Protein AF-A0A9E1QWS6-F1 (afdb_monomer_lite)

pLDDT: mean 93.96, std 9.74, range [50.47, 98.81]

Secondary structure (DSSP, 8-state):
-HHHHHHHHHHHHHHHHHHHHHHHHHHHHHHHHHHHHHHHHSHHHHHHTT--TTTT----TTSHHHHHHHHHHHHHHHHHHHTS-GGGS-HHHHHHHHHHHHHHHHHHHHTTS-GGG----SSSSHHHHHHHHHTTSSSS--SSHHHHHHHHHHHHHHHHHHHHHHHHHHHHHHTT---BHHHHHHHHHHHHHHT---TTT-GGGGGGGS--TTS-HHHHHHHHHHHHHIIIIIIHHHHHHHHHIIIIIIHHHSBS--SSTTSTTHHHHHHHHHHHHH-----HHHHHHHHHHHHHHHHHHHHHHHHHTT---

Radius of gyration: 26.31 Å; chains: 1; bounding box: 64×63×83 Å

Sequence (313 aa):
MKKLIVFISAAIVLISCQTNYKKSLEINQIFENYYQESLELYPLNATSQGDKRYNDFLPNDLTDEFRNKEKIFYSNYINKLNEFDNSNLNEDDVLSKNVLLWECNTNLERLTFNEQYTPINQMWTLQLNIGQYAAGLSAQPFKTIKDYNDWLSRLDDYLIWLNSAEDRMREGMLNGYVLPKSLTKKVIPQLKTITNTNLDENLFNSPTRQFPLTFSEEEKLILSNKYKDMILNKIIPAYQKLYDFMKNEYLSKGRDSSGIDVFEDGSDYYNYSIKLYTTTEMTADEIHKLGLSEVAKISSEMEIVKNKVGFKG

Foldseek 3Di:
DVVVVVVVVVVVVVVLVVQLVVVQVVLVVLVVVLVVVVCVLQVVVCLQVLNCPQLQADDQCLDPVSLVVLLCSLVVSLVVLVVDDPVSYDPVSVVVSVVSNCVSVLSNLVSVDLCSLPQDWLDDHDVVVLLVLLLCPHSQHLADLCSLNSNLSHLVNVLVNLVSSLVSVVVCLVVLNAAALVTLVNRLVVLVQCLDLPLVSHSNNNSLVPHDPPDDPVSSVVSSVSSNCCSNPGVNVSSVVSSCCSPVPRSVSHDNDDAQVVDPCRLVVVQSVCCVPPVDPDHPVRVVVVVVVVVVVVVVVVVVVCVVVVPDD

Structure (mmCIF, N/CA/C/O backbone):
data_AF-A0A9E1QWS6-F1
#
_entry.id   AF-A0A9E1QWS6-F1
#
loop_
_atom_site.group_PDB
_atom_site.id
_atom_site.type_symbol
_atom_site.label_atom_id
_atom_site.label_alt_id
_atom_site.label_comp_id
_atom_site.label_asym_id
_atom_site.label_entity_id
_atom_site.label_seq_id
_atom_site.pdbx_PDB_ins_code
_atom_site.Cartn_x
_atom_site.Cartn_y
_atom_site.Cartn_z
_atom_site.occupancy
_atom_site.B_iso_or_equiv
_atom_site.auth_seq_id
_atom_site.auth_comp_id
_atom_site.auth_asym_id
_atom_site.auth_atom_id
_atom_site.pdbx_PDB_model_num
ATOM 1 N N . MET A 1 1 ? 6.309 39.225 56.834 1.00 53.34 1 MET A N 1
ATOM 2 C CA . MET A 1 1 ? 5.715 37.924 56.440 1.00 53.34 1 MET A CA 1
ATOM 3 C C . MET A 1 1 ? 5.065 37.948 55.054 1.00 53.34 1 MET A C 1
ATOM 5 O O . MET A 1 1 ? 5.483 37.151 54.229 1.00 53.34 1 MET A O 1
ATOM 9 N N . LYS A 1 2 ? 4.155 38.883 54.718 1.00 50.59 2 LYS A N 1
ATOM 10 C CA . LYS A 1 2 ? 3.520 38.936 53.375 1.00 50.59 2 LYS A CA 1
ATOM 11 C C . LYS A 1 2 ? 4.500 39.067 52.185 1.00 50.59 2 LYS A C 1
ATOM 13 O O . LYS A 1 2 ? 4.314 38.382 51.191 1.00 50.59 2 LYS A O 1
ATOM 18 N N . LYS A 1 3 ? 5.577 39.863 52.294 1.00 51.69 3 LYS A N 1
ATOM 19 C CA . LYS A 1 3 ? 6.594 39.996 51.221 1.00 51.69 3 LYS A CA 1
ATOM 20 C C . LYS A 1 3 ? 7.472 38.747 51.018 1.00 51.69 3 LYS A C 1
ATOM 22 O O . LYS A 1 3 ? 7.938 38.526 49.911 1.00 51.69 3 LYS A O 1
ATOM 27 N N . LEU A 1 4 ? 7.670 37.930 52.058 1.00 50.47 4 LEU A N 1
ATOM 28 C CA . LEU A 1 4 ? 8.477 36.703 51.978 1.00 50.47 4 LEU A CA 1
ATOM 29 C C . LEU A 1 4 ? 7.693 35.564 51.305 1.00 50.47 4 LEU A C 1
ATOM 31 O O . LEU A 1 4 ? 8.254 34.811 50.521 1.00 50.47 4 LEU A O 1
ATOM 35 N N . ILE A 1 5 ? 6.378 35.497 51.548 1.00 58.41 5 ILE A N 1
ATOM 36 C CA . ILE A 1 5 ? 5.482 34.523 50.907 1.00 58.41 5 ILE A CA 1
ATOM 37 C C . ILE A 1 5 ? 5.388 34.786 49.397 1.00 58.41 5 ILE A C 1
ATOM 39 O O . ILE A 1 5 ? 5.519 33.852 48.621 1.00 58.41 5 ILE A O 1
ATOM 43 N N . VAL A 1 6 ? 5.276 36.050 48.966 1.00 59.69 6 VAL A N 1
ATOM 44 C CA . VAL A 1 6 ? 5.228 36.407 47.532 1.00 59.69 6 VAL A CA 1
ATOM 45 C C . VAL A 1 6 ? 6.521 36.027 46.792 1.00 59.69 6 VAL A C 1
ATOM 47 O O . VAL A 1 6 ? 6.455 35.539 45.668 1.00 59.69 6 VAL A O 1
ATOM 50 N N . PHE A 1 7 ? 7.691 36.181 47.424 1.00 55.69 7 PHE A N 1
ATOM 51 C CA . PHE A 1 7 ? 8.972 35.776 46.828 1.00 55.69 7 PHE A CA 1
ATOM 52 C C . PHE A 1 7 ? 9.133 34.251 46.728 1.00 55.69 7 PHE A C 1
ATOM 54 O O . PHE A 1 7 ? 9.644 33.760 45.724 1.00 55.69 7 PHE A O 1
ATOM 61 N N . ILE A 1 8 ? 8.662 33.496 47.726 1.00 61.62 8 ILE A N 1
ATOM 62 C CA . ILE A 1 8 ? 8.688 32.025 47.695 1.00 61.62 8 ILE A CA 1
ATOM 63 C C . ILE A 1 8 ? 7.709 31.491 46.639 1.00 61.62 8 ILE A C 1
ATOM 65 O O . ILE A 1 8 ? 8.065 30.597 45.876 1.00 61.62 8 ILE A O 1
ATOM 69 N N . SER A 1 9 ? 6.517 32.084 46.515 1.00 59.91 9 SER A N 1
ATOM 70 C CA . SER A 1 9 ? 5.561 31.735 45.457 1.00 59.91 9 SER A CA 1
ATOM 71 C C . SER A 1 9 ? 6.115 32.017 44.055 1.00 59.91 9 SER A C 1
ATOM 73 O O . SER A 1 9 ? 5.968 31.180 43.172 1.00 59.91 9 SER A O 1
ATOM 75 N N . ALA A 1 10 ? 6.809 33.143 43.850 1.00 59.91 10 ALA A N 1
ATOM 76 C CA . ALA A 1 10 ? 7.425 33.469 42.561 1.00 59.91 10 ALA A CA 1
ATOM 77 C C . ALA A 1 10 ? 8.580 32.515 42.192 1.00 59.91 10 ALA A C 1
ATOM 79 O O . ALA A 1 10 ? 8.701 32.119 41.035 1.00 59.91 10 ALA A O 1
ATOM 80 N N . ALA A 1 11 ? 9.395 32.095 43.165 1.00 60.78 11 ALA A N 1
ATOM 81 C CA . ALA A 1 11 ? 10.479 31.137 42.937 1.00 60.78 11 ALA A CA 1
ATOM 82 C C . ALA A 1 11 ? 9.963 29.722 42.609 1.00 60.78 11 ALA A C 1
ATOM 84 O O . ALA A 1 11 ? 10.506 29.066 41.724 1.00 60.78 11 ALA A O 1
ATOM 85 N N . ILE A 1 12 ? 8.885 29.270 43.263 1.00 62.50 12 ILE A N 1
ATOM 86 C CA . ILE A 1 12 ? 8.253 27.969 42.975 1.00 62.50 12 ILE A CA 1
ATOM 87 C C . ILE A 1 12 ? 7.641 27.956 41.568 1.00 62.50 12 ILE A C 1
ATOM 89 O O . ILE A 1 12 ? 7.794 26.974 40.843 1.00 62.50 12 ILE A O 1
ATOM 93 N N . VAL A 1 13 ? 7.011 29.059 41.149 1.00 61.72 13 VAL A N 1
ATOM 94 C CA . VAL A 1 13 ? 6.468 29.199 39.788 1.00 61.72 13 VAL A CA 1
ATOM 95 C C . VAL A 1 13 ? 7.588 29.172 38.740 1.00 61.72 13 VAL A C 1
ATOM 97 O O . VAL A 1 13 ? 7.461 28.475 37.739 1.00 61.72 13 VAL A O 1
ATOM 100 N N . LEU A 1 14 ? 8.716 29.851 38.980 1.00 59.94 14 LEU A N 1
ATOM 101 C CA . LEU A 1 14 ? 9.848 29.865 38.041 1.00 59.94 14 LEU A CA 1
ATOM 102 C C . LEU A 1 14 ? 10.540 28.498 37.903 1.00 59.94 14 LEU A C 1
ATOM 104 O O . LEU A 1 14 ? 10.895 28.114 36.790 1.00 59.94 14 LEU A O 1
ATOM 108 N N . ILE A 1 15 ? 10.698 27.750 39.001 1.00 64.00 15 ILE A N 1
ATOM 109 C CA . ILE A 1 15 ? 11.288 26.401 38.973 1.00 64.00 15 ILE A CA 1
ATOM 110 C C . ILE A 1 15 ? 10.355 25.419 38.250 1.00 64.00 15 ILE A C 1
ATOM 112 O O . ILE A 1 15 ? 10.816 24.673 37.390 1.00 64.00 15 ILE A O 1
ATOM 116 N N . SER A 1 16 ? 9.049 25.471 38.537 1.00 60.03 16 SER A N 1
ATOM 117 C CA . SER A 1 16 ? 8.033 24.642 37.870 1.00 60.03 16 SER A CA 1
ATOM 118 C C . SER A 1 16 ? 7.976 24.900 36.355 1.00 60.03 16 SER A C 1
ATOM 120 O O . SER A 1 16 ? 7.951 23.967 35.549 1.00 60.03 16 SER A O 1
ATOM 122 N N . CYS A 1 17 ? 8.062 26.169 35.939 1.00 61.91 17 CYS A N 1
ATOM 123 C CA . CYS A 1 17 ? 8.112 26.525 34.521 1.00 61.91 17 CYS A CA 1
ATOM 124 C C . CYS A 1 17 ? 9.368 25.986 33.815 1.00 61.91 17 CYS A C 1
ATOM 126 O O . CYS A 1 17 ? 9.269 25.502 32.689 1.00 61.91 17 CYS A O 1
ATOM 128 N N . GLN A 1 18 ? 10.544 26.026 34.455 1.00 64.12 18 GLN A N 1
ATOM 129 C CA . GLN A 1 18 ? 11.774 25.487 33.859 1.00 64.12 18 GLN A CA 1
ATOM 130 C C . GLN A 1 18 ? 11.747 23.958 33.730 1.00 64.12 18 GLN A C 1
ATOM 132 O O . GLN A 1 18 ? 12.225 23.423 32.727 1.00 64.12 18 GLN A O 1
ATOM 137 N N . THR A 1 19 ? 11.174 23.247 34.705 1.00 66.81 19 THR A N 1
ATOM 138 C CA . THR A 1 19 ? 11.056 21.783 34.642 1.00 66.81 19 THR A CA 1
ATOM 139 C C . THR A 1 19 ? 10.084 21.326 33.558 1.00 66.81 19 THR A C 1
ATOM 141 O O . THR A 1 19 ? 10.404 20.390 32.826 1.00 66.81 19 THR A O 1
ATOM 144 N N . ASN A 1 20 ? 8.946 22.010 33.403 1.00 68.25 20 ASN A N 1
ATOM 145 C CA . ASN A 1 20 ? 7.969 21.689 32.359 1.00 68.25 20 ASN A CA 1
ATOM 146 C C . ASN A 1 20 ? 8.523 21.988 30.963 1.00 68.25 20 ASN A C 1
ATOM 148 O O . ASN A 1 20 ? 8.380 21.174 30.057 1.00 68.25 20 ASN A O 1
ATOM 152 N N . TYR A 1 21 ? 9.244 23.102 30.801 1.00 68.62 21 TYR A N 1
ATOM 153 C CA . TYR A 1 21 ? 9.914 23.426 29.541 1.00 68.62 21 TYR A CA 1
ATOM 154 C C . TYR A 1 21 ? 10.953 22.366 29.140 1.00 68.62 21 TYR A C 1
ATOM 156 O O . TYR A 1 21 ? 10.998 21.945 27.987 1.00 68.62 21 TYR A O 1
ATOM 164 N N . LYS A 1 22 ? 11.763 21.878 30.090 1.00 77.12 22 LYS A N 1
ATOM 165 C CA . LYS A 1 22 ? 12.744 20.820 29.814 1.00 77.12 22 LYS A CA 1
ATOM 166 C C . LYS A 1 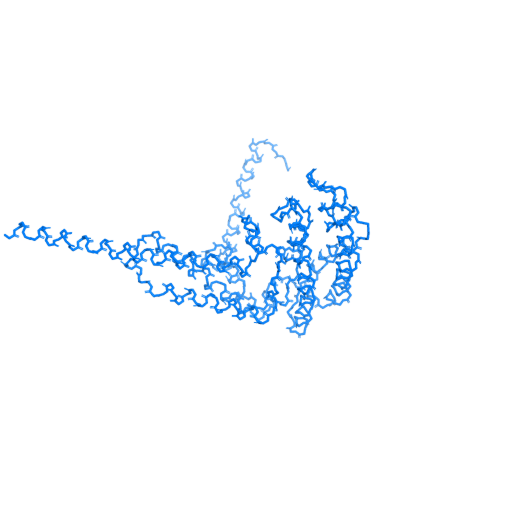22 ? 12.076 19.505 29.390 1.00 77.12 22 LYS A C 1
ATOM 168 O O . LYS A 1 22 ? 12.504 18.912 28.407 1.00 77.12 22 LYS A O 1
ATOM 173 N N . LYS A 1 23 ? 11.019 19.075 30.090 1.00 76.50 23 LYS A N 1
ATOM 174 C CA . LYS A 1 23 ? 10.258 17.865 29.727 1.00 76.50 23 LYS A CA 1
ATOM 175 C C . LYS A 1 23 ? 9.574 17.994 28.363 1.00 76.50 23 LYS A C 1
ATOM 177 O O . LYS A 1 23 ? 9.558 17.030 27.607 1.00 76.50 23 LYS A O 1
ATOM 182 N N . SER A 1 24 ? 9.072 19.185 28.034 1.00 76.38 24 SER A N 1
ATOM 183 C CA . SER A 1 24 ? 8.517 19.492 26.711 1.00 76.38 24 SER A CA 1
ATOM 184 C C . SER A 1 24 ? 9.571 19.344 25.603 1.00 76.38 24 SER A C 1
ATOM 186 O O . SER A 1 24 ? 9.320 18.726 24.573 1.00 76.38 24 SER A O 1
ATOM 188 N N . LEU A 1 25 ? 10.803 19.818 25.820 1.00 79.94 25 LEU A N 1
ATOM 189 C CA . LEU A 1 25 ? 11.900 19.581 24.870 1.00 79.94 25 LEU A CA 1
ATOM 190 C C . LEU A 1 25 ? 12.246 18.089 24.729 1.00 79.94 25 LEU A C 1
ATOM 192 O O . LEU A 1 25 ? 12.510 17.624 23.622 1.00 79.94 25 LEU A O 1
ATOM 196 N N . GLU A 1 26 ? 12.231 17.337 25.831 1.00 91.00 26 GLU A N 1
ATOM 197 C CA . GLU A 1 26 ? 12.518 15.898 25.827 1.00 91.00 26 GLU A CA 1
ATOM 198 C C . GLU A 1 26 ? 11.448 15.095 25.065 1.00 91.00 26 GLU A C 1
ATOM 200 O O . GLU A 1 26 ? 11.811 14.259 24.236 1.00 91.00 26 GLU A O 1
ATOM 205 N N . ILE A 1 27 ? 10.150 15.365 25.269 1.00 95.06 27 ILE A N 1
ATOM 206 C CA . ILE A 1 27 ? 9.078 14.650 24.550 1.00 95.06 27 ILE A CA 1
ATOM 207 C C . ILE A 1 27 ? 9.027 15.023 23.064 1.00 95.06 27 ILE A C 1
ATOM 209 O O . ILE A 1 27 ? 8.820 14.151 22.222 1.00 95.06 27 ILE A O 1
ATOM 213 N N . ASN A 1 28 ? 9.315 16.279 22.713 1.00 95.12 28 ASN A N 1
ATOM 214 C CA . ASN A 1 28 ? 9.385 16.706 21.314 1.00 95.12 28 ASN A CA 1
ATOM 215 C C . ASN A 1 28 ? 10.475 15.961 20.534 1.00 95.12 28 ASN A C 1
ATOM 217 O O . ASN A 1 28 ? 10.278 15.616 19.370 1.00 95.12 28 ASN A O 1
ATOM 221 N N . GLN A 1 29 ? 11.591 15.620 21.185 1.00 96.56 29 GLN A N 1
ATOM 222 C CA . GLN A 1 29 ? 12.609 14.771 20.568 1.00 96.56 29 GLN A CA 1
ATOM 223 C C . GLN A 1 29 ? 12.096 13.346 20.303 1.00 96.56 29 GLN A C 1
ATOM 225 O O . GLN A 1 29 ? 12.515 12.725 19.329 1.00 96.56 29 GLN A O 1
ATOM 230 N N . ILE A 1 30 ? 11.187 12.816 21.131 1.00 97.75 30 ILE A N 1
ATOM 231 C CA . ILE A 1 30 ? 10.554 11.511 20.879 1.00 97.75 30 ILE A CA 1
ATOM 232 C C . ILE A 1 30 ? 9.687 11.572 19.620 1.00 97.75 30 ILE A C 1
ATOM 234 O O . ILE A 1 30 ? 9.766 10.655 18.804 1.00 97.75 30 ILE A O 1
ATOM 238 N N . PHE A 1 31 ? 8.915 12.646 19.435 1.00 98.06 31 PHE A N 1
ATOM 239 C CA . PHE A 1 31 ? 8.103 12.844 18.230 1.00 98.06 31 PHE A CA 1
ATOM 240 C C . PHE A 1 31 ? 8.964 12.979 16.972 1.00 98.06 31 PHE A C 1
ATOM 242 O O . PHE A 1 31 ? 8.689 12.321 15.971 1.00 98.06 31 PHE A O 1
ATOM 249 N N . GLU A 1 32 ? 10.044 13.761 17.037 1.00 98.00 32 GLU A N 1
ATOM 250 C CA . GLU A 1 32 ? 10.978 13.899 15.917 1.00 98.00 32 GLU A CA 1
ATOM 251 C C . GLU A 1 32 ? 11.645 12.562 15.574 1.00 98.00 32 GLU A C 1
ATOM 253 O O . GLU A 1 32 ? 11.712 12.181 14.408 1.00 98.00 32 GLU A O 1
ATOM 258 N N . ASN A 1 33 ? 12.089 11.803 16.579 1.00 98.31 33 ASN A N 1
ATOM 259 C CA . ASN A 1 33 ? 12.694 10.491 16.349 1.00 98.31 33 ASN A CA 1
ATOM 260 C C . ASN A 1 33 ? 11.694 9.513 15.723 1.00 98.31 33 ASN A C 1
ATOM 262 O O . ASN A 1 33 ? 12.050 8.821 14.771 1.00 98.31 33 ASN A O 1
ATOM 266 N N . TYR A 1 34 ? 10.445 9.498 16.210 1.00 98.56 34 TYR A N 1
ATOM 267 C CA . TYR A 1 34 ? 9.378 8.692 15.616 1.00 98.56 34 TYR A CA 1
ATOM 268 C C . TYR A 1 34 ? 9.206 9.034 14.143 1.00 98.56 34 TYR A C 1
ATOM 270 O O . TYR A 1 34 ? 9.227 8.143 13.297 1.00 98.56 34 TYR A O 1
ATOM 278 N N . TYR A 1 35 ? 9.090 10.327 13.838 1.00 98.12 35 TYR A N 1
ATOM 279 C CA . TYR A 1 35 ? 8.946 10.805 12.475 1.00 98.12 35 TYR A CA 1
ATOM 280 C C . TYR A 1 35 ? 10.120 10.339 11.604 1.00 98.12 35 TYR A C 1
ATOM 282 O O . TYR A 1 35 ? 9.893 9.645 10.616 1.00 98.12 35 TYR A O 1
ATOM 290 N N . GLN A 1 36 ? 11.367 10.609 11.999 1.00 97.88 36 GLN A N 1
ATOM 291 C CA . GLN A 1 36 ? 12.554 10.234 11.221 1.00 97.88 36 GLN A CA 1
ATOM 292 C C . GLN A 1 36 ? 12.675 8.722 10.996 1.00 97.88 36 GLN A C 1
ATOM 294 O O . GLN A 1 36 ? 12.893 8.284 9.867 1.00 97.88 36 GLN A O 1
ATOM 299 N N . GLU A 1 37 ? 12.496 7.916 12.043 1.00 97.81 37 GLU A N 1
ATOM 300 C CA . GLU A 1 37 ? 12.563 6.457 11.939 1.00 97.81 37 GLU A CA 1
ATOM 301 C C . GLU A 1 37 ? 11.384 5.889 11.122 1.00 97.81 37 GLU A C 1
ATOM 303 O O . GLU A 1 37 ? 11.561 4.924 10.376 1.00 97.81 37 GLU A O 1
ATOM 308 N N . SER A 1 38 ? 10.196 6.509 11.185 1.00 97.69 38 SER A N 1
ATOM 309 C CA . SER A 1 38 ? 9.038 6.105 10.373 1.00 97.69 38 SER A CA 1
ATOM 310 C C . SER A 1 38 ? 9.265 6.322 8.874 1.00 97.69 38 SER A C 1
ATOM 312 O O . SER A 1 38 ? 8.792 5.524 8.066 1.00 97.69 38 SER A O 1
ATOM 314 N N . LEU A 1 39 ? 10.021 7.357 8.486 1.00 97.06 39 LEU A N 1
ATOM 315 C CA . LEU A 1 39 ? 10.359 7.621 7.084 1.00 97.06 39 LEU A CA 1
ATOM 316 C C . LEU A 1 39 ? 11.291 6.550 6.507 1.00 97.06 39 LEU A C 1
ATOM 318 O O . LEU A 1 39 ? 11.155 6.189 5.340 1.00 97.06 39 LEU A O 1
ATOM 322 N N . GLU A 1 40 ? 12.215 6.034 7.318 1.00 95.12 40 GLU A N 1
ATOM 323 C CA . GLU A 1 40 ? 13.080 4.915 6.935 1.00 95.12 40 GLU A CA 1
ATOM 324 C C . GLU A 1 40 ? 12.299 3.595 6.883 1.00 95.12 40 GLU A C 1
ATOM 326 O O . GLU A 1 40 ? 12.510 2.779 5.985 1.00 95.12 40 GLU A O 1
ATOM 331 N N . LEU A 1 41 ? 11.382 3.384 7.835 1.00 96.81 41 LEU A N 1
ATOM 332 C CA . LEU A 1 41 ? 10.541 2.189 7.882 1.00 96.81 41 LEU A CA 1
ATOM 333 C C . LEU A 1 41 ? 9.546 2.141 6.713 1.00 96.81 41 LEU A C 1
ATOM 335 O O . LEU A 1 41 ? 9.319 1.067 6.158 1.00 96.81 41 LEU A O 1
ATOM 339 N N . TYR A 1 42 ? 9.022 3.299 6.294 1.00 97.19 42 TYR A N 1
ATOM 340 C CA . TYR A 1 42 ? 8.081 3.445 5.181 1.00 97.19 42 TYR A CA 1
ATOM 341 C C . TYR A 1 42 ? 8.579 4.453 4.125 1.00 97.19 42 TYR A C 1
ATOM 343 O O . TYR A 1 42 ? 8.037 5.559 4.002 1.00 97.19 42 TYR A O 1
ATOM 351 N N . PRO A 1 43 ? 9.555 4.080 3.276 1.00 97.12 43 PRO A N 1
ATOM 352 C CA . PRO A 1 43 ? 10.176 4.988 2.305 1.00 97.12 43 PRO A CA 1
ATOM 353 C C . PRO A 1 43 ? 9.224 5.663 1.320 1.00 97.12 43 PRO A C 1
ATOM 355 O O . PRO A 1 43 ? 9.497 6.769 0.856 1.00 97.12 43 PRO A O 1
ATOM 358 N N . LEU A 1 44 ? 8.090 5.036 0.989 1.00 96.25 44 LEU A N 1
ATOM 359 C CA . LEU A 1 44 ? 7.101 5.656 0.102 1.00 96.25 44 LEU A CA 1
ATOM 360 C C . LEU A 1 44 ? 6.392 6.848 0.758 1.00 96.25 44 LEU A C 1
ATOM 362 O O . LEU A 1 44 ? 6.034 7.790 0.044 1.00 96.25 44 LEU A O 1
ATOM 366 N N . ASN A 1 45 ? 6.256 6.851 2.090 1.00 96.19 45 ASN A N 1
ATOM 367 C CA . ASN A 1 45 ? 5.751 8.001 2.842 1.00 96.19 45 ASN A CA 1
ATOM 368 C C . ASN A 1 45 ? 6.767 9.146 2.799 1.00 96.19 45 ASN A C 1
ATOM 370 O O . ASN A 1 45 ? 6.375 10.294 2.586 1.00 96.19 45 ASN A O 1
ATOM 374 N N . ALA A 1 46 ? 8.063 8.840 2.910 1.00 97.44 46 ALA A N 1
ATOM 375 C CA . ALA A 1 46 ? 9.134 9.820 2.727 1.00 97.44 46 ALA A CA 1
ATOM 376 C C . ALA A 1 46 ? 9.074 10.445 1.326 1.00 97.44 46 ALA A C 1
ATOM 378 O O . ALA A 1 46 ? 8.971 11.668 1.199 1.00 97.44 46 ALA A O 1
ATOM 379 N N . THR A 1 47 ? 8.986 9.611 0.283 1.00 97.00 47 THR A N 1
ATOM 380 C CA . THR A 1 47 ? 8.824 10.076 -1.100 1.00 97.00 47 THR A CA 1
ATOM 381 C C . THR A 1 47 ? 7.592 10.978 -1.254 1.00 97.00 47 THR A C 1
ATOM 383 O O . THR A 1 47 ? 7.702 12.048 -1.850 1.00 97.00 47 THR A O 1
ATOM 386 N N . SER A 1 48 ? 6.432 10.604 -0.692 1.00 95.38 48 SER A N 1
ATOM 387 C CA . SER A 1 48 ? 5.201 11.417 -0.775 1.00 95.38 48 SER A CA 1
ATOM 388 C C . SER A 1 48 ? 5.312 12.797 -0.126 1.00 95.38 48 SER A C 1
ATOM 390 O O . SER A 1 48 ? 4.651 13.736 -0.565 1.00 95.38 48 SER A O 1
ATOM 392 N N . GLN A 1 49 ? 6.186 12.931 0.870 1.00 96.19 49 GLN A N 1
ATOM 393 C CA . GLN A 1 49 ? 6.447 14.178 1.587 1.00 96.19 49 GLN A CA 1
ATOM 394 C C . GLN A 1 49 ? 7.578 14.999 0.946 1.00 96.19 49 GLN A C 1
ATOM 396 O O . GLN A 1 49 ? 7.921 16.077 1.424 1.00 96.19 49 GLN A O 1
ATOM 401 N N . GLY A 1 50 ? 8.153 14.515 -0.161 1.00 95.50 50 GLY A N 1
ATOM 402 C CA . GLY A 1 50 ? 9.258 15.166 -0.863 1.00 95.50 50 GLY A CA 1
ATOM 403 C C . GLY A 1 50 ? 10.637 14.873 -0.270 1.00 95.50 50 GLY A C 1
ATOM 404 O O . GLY A 1 50 ? 11.627 15.441 -0.740 1.00 95.50 50 GLY A O 1
ATOM 405 N N . ASP A 1 51 ? 10.723 13.976 0.712 1.00 96.56 51 ASP A N 1
ATOM 406 C CA . ASP A 1 51 ? 11.987 13.476 1.230 1.00 96.56 51 ASP A CA 1
ATOM 407 C C . ASP A 1 51 ? 12.558 12.414 0.282 1.00 96.56 51 ASP A C 1
ATOM 409 O O . ASP A 1 51 ? 11.901 11.441 -0.087 1.00 96.56 51 ASP A O 1
ATOM 413 N N . LYS A 1 52 ? 13.802 12.628 -0.147 1.00 95.69 52 LYS A N 1
ATOM 414 C CA . LYS A 1 52 ? 14.463 11.816 -1.172 1.00 95.69 52 LYS A CA 1
ATOM 415 C C . LYS A 1 52 ? 15.474 10.822 -0.615 1.00 95.69 52 LYS A C 1
ATOM 417 O O . LYS A 1 52 ? 16.081 10.103 -1.406 1.00 95.69 52 LYS A O 1
ATOM 422 N N . ARG A 1 53 ? 15.697 10.798 0.706 1.00 96.25 53 ARG A N 1
ATOM 423 C CA . ARG A 1 53 ? 16.755 9.990 1.341 1.00 96.25 53 ARG A CA 1
ATOM 424 C C . ARG A 1 53 ? 16.631 8.496 1.056 1.00 96.25 53 ARG A C 1
ATOM 426 O O . ARG A 1 53 ? 17.647 7.819 1.030 1.00 96.25 53 ARG A O 1
ATOM 433 N N . TYR A 1 54 ? 15.413 8.022 0.813 1.00 97.06 54 TYR A N 1
ATOM 434 C CA . TYR A 1 54 ? 15.081 6.600 0.728 1.00 97.06 54 TYR A CA 1
ATOM 435 C C . TYR A 1 54 ? 14.475 6.213 -0.632 1.00 97.06 54 TYR A C 1
ATOM 437 O O . TYR A 1 54 ? 13.732 5.239 -0.741 1.00 97.06 54 TYR A O 1
ATOM 445 N N . ASN A 1 55 ? 14.730 7.013 -1.678 1.00 97.19 55 ASN A N 1
ATOM 446 C CA . ASN A 1 55 ? 14.133 6.832 -3.008 1.00 97.19 55 ASN A CA 1
ATOM 447 C C . ASN A 1 55 ? 14.618 5.590 -3.772 1.00 97.19 55 ASN A C 1
ATOM 449 O O . ASN A 1 55 ? 14.009 5.239 -4.781 1.00 97.19 55 ASN A O 1
ATOM 453 N N . ASP A 1 56 ? 15.683 4.951 -3.300 1.00 97.19 56 ASP A N 1
ATOM 454 C CA . ASP A 1 56 ? 16.418 3.868 -3.950 1.00 97.19 56 ASP A CA 1
ATOM 455 C C . ASP A 1 56 ? 16.099 2.464 -3.425 1.00 97.19 56 ASP A C 1
ATOM 457 O O . ASP A 1 56 ? 16.602 1.494 -3.990 1.00 97.19 56 ASP A O 1
ATOM 461 N N . PHE A 1 57 ? 15.246 2.332 -2.405 1.00 95.44 57 PHE A N 1
ATOM 462 C CA . PHE A 1 57 ? 14.815 1.025 -1.904 1.00 95.44 57 PHE A CA 1
ATOM 463 C C . PHE A 1 57 ? 13.318 0.963 -1.584 1.00 95.44 57 PHE A C 1
ATOM 465 O O . PHE A 1 57 ? 12.622 1.988 -1.503 1.00 95.44 57 PHE A O 1
ATOM 472 N N . LEU A 1 58 ? 12.825 -0.265 -1.422 1.00 97.81 58 LEU A N 1
ATOM 473 C CA . LEU A 1 58 ? 11.476 -0.587 -0.960 1.00 97.81 58 LEU A CA 1
ATOM 474 C C . LEU A 1 58 ? 11.516 -1.783 0.008 1.00 97.81 58 LEU A C 1
ATOM 476 O O . LEU A 1 58 ? 11.877 -2.884 -0.398 1.00 97.81 58 LEU A O 1
ATOM 480 N N . PRO A 1 59 ? 11.119 -1.620 1.280 1.00 97.38 59 PRO A N 1
ATOM 481 C CA . PRO A 1 59 ? 11.036 -2.734 2.210 1.00 97.38 59 PRO A CA 1
ATOM 482 C C . PRO A 1 59 ? 10.010 -3.775 1.770 1.00 97.38 59 PRO A C 1
ATOM 484 O O . PRO A 1 59 ? 8.967 -3.440 1.207 1.00 97.38 59 PRO A O 1
ATOM 487 N N . ASN A 1 60 ? 10.277 -5.036 2.106 1.00 97.62 60 ASN A N 1
ATOM 488 C CA . ASN A 1 60 ? 9.300 -6.102 1.954 1.00 97.62 60 ASN A CA 1
ATOM 489 C C . ASN A 1 60 ? 8.491 -6.283 3.246 1.00 97.62 60 ASN A C 1
ATOM 491 O O . ASN A 1 60 ? 8.855 -7.073 4.125 1.00 97.62 60 ASN A O 1
ATOM 495 N N . ASP A 1 61 ? 7.389 -5.541 3.337 1.00 96.00 61 ASP A N 1
ATOM 496 C CA . ASP A 1 61 ? 6.481 -5.515 4.489 1.00 96.00 61 ASP A CA 1
ATOM 497 C C . ASP A 1 61 ? 5.671 -6.806 4.701 1.00 96.00 61 ASP A C 1
ATOM 499 O O . ASP A 1 61 ? 5.046 -6.994 5.743 1.00 96.00 61 ASP A O 1
ATOM 503 N N . LEU A 1 62 ? 5.749 -7.754 3.764 1.00 97.38 62 LEU A N 1
ATOM 504 C CA . LEU A 1 62 ? 5.101 -9.064 3.866 1.00 97.38 62 LEU A CA 1
ATOM 505 C C . LEU A 1 62 ? 5.943 -10.109 4.604 1.00 97.38 62 LEU A C 1
ATOM 507 O O . LEU A 1 62 ? 5.484 -11.234 4.826 1.00 97.38 62 LEU A O 1
ATOM 511 N N . THR A 1 63 ? 7.182 -9.780 4.965 1.00 97.25 63 THR A N 1
ATOM 512 C CA . THR A 1 63 ? 8.069 -10.693 5.695 1.00 97.25 63 THR A CA 1
ATOM 513 C C . THR A 1 63 ? 7.763 -10.690 7.191 1.00 97.25 63 THR A C 1
ATOM 515 O O . THR A 1 63 ? 7.411 -9.663 7.773 1.00 97.25 63 THR A O 1
ATOM 518 N N . ASP A 1 64 ? 7.947 -11.839 7.846 1.00 96.00 64 ASP A N 1
ATOM 519 C CA . ASP A 1 64 ? 7.808 -11.923 9.308 1.00 96.00 64 ASP A CA 1
ATOM 520 C C . ASP A 1 64 ? 8.845 -11.040 10.019 1.00 96.00 64 ASP A C 1
ATOM 522 O O . ASP A 1 64 ? 8.573 -10.476 11.079 1.00 96.00 64 ASP A O 1
ATOM 526 N N . GLU A 1 65 ? 10.022 -10.873 9.407 1.00 97.38 65 GLU A N 1
ATOM 527 C CA . GLU A 1 65 ? 11.068 -9.968 9.881 1.00 97.38 65 GLU A CA 1
ATOM 528 C C . GLU A 1 65 ? 10.584 -8.515 9.913 1.00 97.38 65 GLU A C 1
ATOM 530 O O . GLU A 1 65 ? 10.716 -7.854 10.947 1.00 97.38 65 GLU A O 1
ATOM 535 N N . PHE A 1 66 ? 9.978 -8.023 8.825 1.00 97.75 66 PHE A N 1
ATOM 536 C CA . PHE A 1 66 ? 9.457 -6.658 8.784 1.00 97.75 66 PHE A CA 1
ATOM 537 C C . PHE A 1 66 ? 8.315 -6.460 9.783 1.00 97.75 66 PHE A C 1
ATOM 539 O O . PHE A 1 66 ? 8.351 -5.505 10.556 1.00 97.75 66 PHE A O 1
ATOM 546 N N . ARG A 1 67 ? 7.367 -7.402 9.871 1.00 96.50 67 ARG A N 1
ATOM 547 C CA . ARG A 1 67 ? 6.291 -7.345 10.879 1.00 96.50 67 ARG A CA 1
ATOM 548 C C . ARG A 1 67 ? 6.834 -7.296 12.306 1.00 96.50 67 ARG A C 1
ATOM 550 O O . ARG A 1 67 ? 6.316 -6.575 13.159 1.00 96.50 67 ARG A O 1
ATOM 557 N N . ASN A 1 68 ? 7.895 -8.051 12.592 1.00 97.88 68 ASN A N 1
ATOM 558 C CA . ASN A 1 68 ? 8.556 -7.992 13.891 1.00 97.88 68 ASN A CA 1
ATOM 559 C C . ASN A 1 68 ? 9.267 -6.644 14.110 1.00 97.88 68 ASN A C 1
ATOM 561 O O . ASN A 1 68 ? 9.214 -6.104 15.216 1.00 97.88 68 ASN A O 1
ATOM 565 N N . LYS A 1 69 ? 9.875 -6.065 13.065 1.00 98.31 69 LYS A N 1
ATOM 566 C CA . LYS A 1 69 ? 10.451 -4.711 13.104 1.00 98.31 69 LYS A CA 1
ATOM 567 C C . LYS A 1 69 ? 9.383 -3.664 13.432 1.00 98.31 69 LYS A C 1
ATOM 569 O O . LYS A 1 69 ? 9.610 -2.859 14.331 1.00 98.31 69 LYS A O 1
ATOM 574 N N . GLU A 1 70 ? 8.212 -3.716 12.794 1.00 97.94 70 GLU A N 1
ATOM 575 C CA . GLU A 1 70 ? 7.067 -2.845 13.103 1.00 97.94 70 GLU A CA 1
ATOM 576 C C . GLU A 1 70 ? 6.613 -3.010 14.556 1.00 97.94 70 GLU A C 1
ATOM 578 O O . GLU A 1 70 ? 6.466 -2.031 15.288 1.00 97.94 70 GLU A O 1
ATOM 583 N N . LYS A 1 71 ? 6.455 -4.257 15.015 1.00 98.44 71 LYS A N 1
ATOM 584 C CA . LYS A 1 71 ? 6.055 -4.543 16.396 1.00 98.44 71 LYS A CA 1
ATOM 585 C C . LYS A 1 71 ? 7.022 -3.931 17.409 1.00 98.44 71 LYS A C 1
ATOM 587 O O . LYS A 1 71 ? 6.582 -3.307 18.378 1.00 98.44 71 LYS A O 1
ATOM 592 N N . ILE A 1 72 ? 8.327 -4.104 17.198 1.00 98.69 72 ILE A N 1
ATOM 593 C CA . ILE A 1 72 ? 9.371 -3.529 18.055 1.00 98.69 72 ILE A CA 1
ATOM 594 C C . ILE A 1 72 ? 9.320 -2.003 17.999 1.00 98.69 72 ILE A C 1
ATOM 596 O O . ILE A 1 72 ? 9.349 -1.365 19.051 1.00 98.69 72 ILE A O 1
ATOM 600 N N . PHE A 1 73 ? 9.204 -1.431 16.800 1.00 98.81 73 PHE A N 1
ATOM 601 C CA . PHE A 1 73 ? 9.127 0.009 16.577 1.00 98.81 73 PHE A CA 1
ATOM 602 C C . PHE A 1 73 ? 7.979 0.634 17.380 1.00 98.81 73 PHE A C 1
ATOM 604 O O . PHE A 1 73 ? 8.231 1.428 18.287 1.00 98.81 73 PHE A O 1
ATOM 611 N N . TYR A 1 74 ? 6.735 0.209 17.154 1.00 98.81 74 TYR A N 1
ATOM 612 C CA . TYR A 1 74 ? 5.576 0.779 17.850 1.00 98.81 74 TYR A CA 1
ATOM 613 C C . TYR A 1 74 ? 5.609 0.536 19.364 1.00 98.81 74 TYR A C 1
ATOM 615 O O . TYR A 1 74 ? 5.310 1.443 20.143 1.00 98.81 74 TYR A O 1
ATOM 623 N N . SER A 1 75 ? 6.040 -0.653 19.806 1.00 98.75 75 SER A N 1
ATOM 624 C CA . SER A 1 75 ? 6.163 -0.961 21.240 1.00 98.75 75 SER A CA 1
ATOM 625 C C . SER A 1 75 ? 7.200 -0.069 21.932 1.00 98.75 75 SER A C 1
ATOM 627 O O . SER A 1 75 ? 6.980 0.390 23.052 1.00 98.75 75 SER A O 1
ATOM 629 N N . ASN A 1 76 ? 8.323 0.215 21.265 1.00 98.69 76 ASN A N 1
ATOM 630 C CA . ASN A 1 76 ? 9.366 1.099 21.781 1.00 98.69 76 ASN A CA 1
ATOM 631 C C . ASN A 1 76 ? 8.842 2.525 21.998 1.00 98.69 76 ASN A C 1
ATOM 633 O O . ASN A 1 76 ? 9.102 3.121 23.042 1.00 98.69 76 ASN A O 1
ATOM 637 N N . TYR A 1 77 ? 8.074 3.061 21.047 1.00 98.62 77 TYR A N 1
ATOM 638 C CA . TYR A 1 77 ? 7.511 4.406 21.175 1.00 98.62 77 TYR A CA 1
ATOM 639 C C . TYR A 1 77 ? 6.413 4.494 22.230 1.00 98.62 77 TYR A C 1
ATOM 641 O O . TYR A 1 77 ? 6.410 5.453 22.996 1.00 98.62 77 TYR A O 1
ATOM 649 N N . ILE A 1 78 ? 5.561 3.475 22.371 1.00 98.69 78 ILE A N 1
ATOM 650 C CA . ILE A 1 78 ? 4.610 3.405 23.492 1.00 98.69 78 ILE A CA 1
ATOM 651 C C . ILE A 1 78 ? 5.350 3.456 24.832 1.00 98.69 78 ILE A C 1
ATOM 653 O O . ILE A 1 78 ? 4.984 4.245 25.703 1.00 98.69 78 ILE A O 1
ATOM 657 N N . ASN A 1 79 ? 6.414 2.662 24.988 1.00 98.50 79 ASN A N 1
ATOM 658 C CA . ASN A 1 79 ? 7.200 2.640 26.222 1.00 98.50 79 ASN A CA 1
ATOM 659 C C . ASN A 1 79 ? 7.818 4.012 26.521 1.00 98.50 79 ASN A C 1
ATOM 661 O O . ASN A 1 79 ? 7.605 4.534 27.612 1.00 98.50 79 ASN A O 1
ATOM 665 N N . LYS A 1 80 ? 8.488 4.631 25.538 1.00 97.88 80 LYS A N 1
ATOM 666 C CA . LYS A 1 80 ? 9.076 5.976 25.672 1.00 97.88 80 LYS A CA 1
ATOM 667 C C . LYS A 1 80 ? 8.032 7.030 26.049 1.00 97.88 80 LYS A C 1
ATOM 669 O O . LYS A 1 80 ? 8.274 7.848 26.927 1.00 97.88 80 LYS A O 1
ATOM 674 N N . LEU A 1 81 ? 6.858 7.021 25.414 1.00 97.62 81 LEU A N 1
ATOM 675 C CA . LEU A 1 81 ? 5.796 7.998 25.687 1.00 97.62 81 LEU A CA 1
ATOM 676 C C . LEU A 1 81 ? 5.180 7.816 27.079 1.00 97.62 81 LEU A C 1
ATOM 678 O O . LEU A 1 81 ? 4.804 8.800 27.720 1.00 97.62 81 LEU A O 1
ATOM 682 N N . ASN A 1 82 ? 5.090 6.578 27.565 1.00 96.69 82 ASN A N 1
ATOM 683 C CA . ASN A 1 82 ? 4.551 6.272 28.890 1.00 96.69 82 ASN A CA 1
ATOM 684 C C . ASN A 1 82 ? 5.465 6.714 30.046 1.00 96.69 82 ASN A C 1
ATOM 686 O O . ASN A 1 82 ? 4.989 6.810 31.175 1.00 96.69 82 ASN A O 1
ATOM 690 N N . GLU A 1 83 ? 6.733 7.050 29.785 1.00 95.62 83 GLU A N 1
ATOM 691 C CA . GLU A 1 83 ? 7.634 7.646 30.785 1.00 95.62 83 GLU A CA 1
ATOM 692 C C . GLU A 1 83 ? 7.256 9.097 31.142 1.00 95.62 83 GLU A C 1
ATOM 694 O O . GLU A 1 83 ? 7.615 9.595 32.212 1.00 95.62 83 GLU A O 1
ATOM 699 N N . PHE A 1 84 ? 6.495 9.783 30.281 1.00 94.62 84 PHE A N 1
ATOM 700 C CA . PHE A 1 84 ? 6.071 11.163 30.503 1.00 94.62 84 PHE A CA 1
ATOM 701 C C . PHE A 1 84 ? 4.699 11.208 31.178 1.00 94.62 84 PHE A C 1
ATOM 703 O O . PHE A 1 84 ? 3.695 10.867 30.565 1.00 94.62 84 PHE A O 1
ATOM 710 N N . ASP A 1 85 ? 4.607 11.680 32.418 1.00 93.19 85 ASP A N 1
ATOM 711 C CA . ASP A 1 85 ? 3.307 11.951 33.050 1.00 93.19 85 ASP A CA 1
ATOM 712 C C . ASP A 1 85 ? 2.678 13.237 32.479 1.00 93.19 85 ASP A C 1
ATOM 714 O O . ASP A 1 85 ? 3.308 14.300 32.501 1.00 93.19 85 ASP A O 1
ATOM 718 N N . ASN A 1 86 ? 1.422 13.135 32.023 1.00 93.62 86 ASN A N 1
ATOM 719 C CA . ASN A 1 86 ? 0.634 14.220 31.429 1.00 93.62 86 ASN A CA 1
ATOM 720 C C . ASN A 1 86 ? 0.543 15.455 32.337 1.00 93.62 86 ASN A C 1
ATOM 722 O O . ASN A 1 86 ? 0.466 16.567 31.828 1.00 93.62 86 ASN A O 1
ATOM 726 N N . SER A 1 87 ? 0.600 15.287 33.664 1.00 91.56 87 SER A N 1
ATOM 727 C CA . SER A 1 87 ? 0.577 16.412 34.613 1.00 91.56 87 SER A CA 1
ATOM 728 C C . SER A 1 87 ? 1.770 17.374 34.467 1.00 91.56 87 SER A C 1
ATOM 730 O O . SER A 1 87 ? 1.722 18.502 34.955 1.00 91.56 87 SER A O 1
ATOM 732 N N . ASN A 1 88 ? 2.837 16.934 33.791 1.00 89.25 88 ASN A N 1
ATOM 733 C CA . ASN A 1 88 ? 4.064 17.698 33.570 1.00 89.25 88 ASN A CA 1
ATOM 734 C C . ASN A 1 88 ? 4.216 18.223 32.134 1.00 89.25 88 ASN A C 1
ATOM 736 O O . ASN A 1 88 ? 5.280 18.740 31.788 1.00 89.25 88 ASN A O 1
ATOM 740 N N . LEU A 1 89 ? 3.202 18.036 31.292 1.00 91.56 89 LEU A N 1
ATOM 741 C CA . LEU A 1 89 ? 3.200 18.430 29.887 1.00 91.56 89 LEU A CA 1
ATOM 742 C C . LEU A 1 89 ? 2.245 19.609 29.675 1.00 91.56 89 LEU A C 1
ATOM 744 O O . LEU A 1 89 ? 1.304 19.807 30.445 1.00 91.56 89 LEU A O 1
ATOM 748 N N . ASN A 1 90 ? 2.497 20.409 28.639 1.00 90.75 90 ASN A N 1
ATOM 749 C CA . ASN A 1 90 ? 1.513 21.392 28.188 1.00 90.75 90 ASN A CA 1
ATOM 750 C C . ASN A 1 90 ? 0.387 20.690 27.395 1.00 90.75 90 ASN A C 1
ATOM 752 O O . ASN A 1 90 ? 0.497 19.512 27.057 1.00 90.75 90 ASN A O 1
ATOM 756 N N . GLU A 1 91 ? -0.704 21.401 27.110 1.00 93.69 91 GLU A N 1
ATOM 757 C CA . GLU A 1 91 ? -1.877 20.816 26.441 1.00 93.69 91 GLU A CA 1
ATOM 758 C C . GLU A 1 91 ? -1.560 20.265 25.037 1.00 93.69 91 GLU A C 1
ATOM 760 O O . GLU A 1 91 ? -2.035 19.181 24.691 1.00 93.69 91 GLU A O 1
ATOM 765 N N . ASP A 1 92 ? -0.707 20.949 24.268 1.00 94.75 92 ASP A N 1
ATOM 766 C CA . ASP A 1 92 ? -0.304 20.535 22.916 1.00 94.75 92 ASP A CA 1
ATOM 767 C C . ASP A 1 92 ? 0.559 19.261 22.939 1.00 94.75 92 ASP A C 1
ATOM 769 O O . ASP A 1 92 ? 0.375 18.355 22.121 1.00 94.75 92 ASP A O 1
ATOM 773 N N . ASP A 1 93 ? 1.464 19.151 23.912 1.00 95.75 93 ASP A N 1
ATOM 774 C CA . ASP A 1 93 ? 2.305 17.972 24.126 1.00 95.75 93 ASP A CA 1
ATOM 775 C C . ASP A 1 93 ? 1.453 16.775 24.575 1.00 95.75 93 ASP A C 1
ATOM 777 O O . ASP A 1 93 ? 1.673 15.652 24.119 1.00 95.75 93 ASP A O 1
ATOM 781 N N . VAL A 1 94 ? 0.455 16.998 25.443 1.00 96.69 94 VAL A N 1
ATOM 782 C CA . VAL A 1 94 ? -0.503 15.953 25.847 1.00 96.69 94 VAL A CA 1
ATOM 783 C C . VAL A 1 94 ? -1.301 15.468 24.641 1.00 96.69 94 VAL A C 1
ATOM 785 O O . VAL A 1 94 ? -1.454 14.259 24.460 1.00 96.69 94 VAL A O 1
ATOM 788 N N . LEU A 1 95 ? -1.789 16.383 23.801 1.00 97.25 95 LEU A N 1
ATOM 789 C CA . LEU A 1 95 ? -2.510 16.025 22.583 1.00 97.25 95 LEU A CA 1
ATOM 790 C C . LEU A 1 95 ? -1.620 15.219 21.629 1.00 97.25 95 LEU A C 1
ATOM 792 O O . LEU A 1 95 ? -2.010 14.130 21.213 1.00 97.25 95 LEU A O 1
ATOM 796 N N . SER A 1 96 ? -0.414 15.707 21.340 1.00 97.88 96 SER A N 1
ATOM 797 C CA . SER A 1 96 ? 0.545 15.046 20.444 1.00 97.88 96 SER A CA 1
ATOM 798 C C . SER A 1 96 ? 0.932 13.657 20.955 1.00 97.88 96 SER A C 1
ATOM 800 O O . SER A 1 96 ? 0.944 12.687 20.196 1.00 97.88 96 SER A O 1
ATOM 802 N N . LYS A 1 97 ? 1.149 13.526 22.270 1.00 98.06 97 LYS A N 1
ATOM 803 C CA . LYS A 1 97 ? 1.381 12.238 22.927 1.00 98.06 97 LYS A CA 1
ATOM 804 C C . LYS A 1 97 ? 0.197 11.290 22.743 1.00 98.06 97 LYS A C 1
ATOM 806 O O . LYS A 1 97 ? 0.408 10.125 22.416 1.00 98.06 97 LYS A O 1
ATOM 811 N N . ASN A 1 98 ? -1.031 11.761 22.958 1.00 97.75 98 ASN A N 1
ATOM 812 C CA . ASN A 1 98 ? -2.230 10.932 22.819 1.00 97.75 98 ASN A CA 1
ATOM 813 C C . ASN A 1 98 ? -2.434 10.465 21.373 1.00 97.75 98 ASN A C 1
ATOM 815 O O . ASN A 1 98 ? -2.765 9.300 21.160 1.00 97.75 98 ASN A O 1
ATOM 819 N N . VAL A 1 99 ? -2.193 11.339 20.391 1.00 98.00 99 VAL A N 1
ATOM 820 C CA . VAL A 1 99 ? -2.253 10.990 18.963 1.00 98.00 99 VAL A CA 1
ATOM 821 C C . VAL A 1 99 ? -1.224 9.912 18.632 1.00 98.00 99 VAL A C 1
ATOM 823 O O . VAL A 1 99 ? -1.585 8.886 18.060 1.00 98.00 99 VAL A O 1
ATOM 826 N N . LEU A 1 100 ? 0.033 10.082 19.054 1.00 98.56 100 LEU A N 1
ATOM 827 C CA . LEU A 1 100 ? 1.073 9.101 18.753 1.00 98.56 100 LEU A CA 1
ATOM 828 C C . LEU A 1 100 ? 0.854 7.764 19.482 1.00 98.56 100 LEU A C 1
ATOM 830 O O . LEU A 1 100 ? 1.090 6.699 18.912 1.00 98.56 100 LEU A O 1
ATOM 834 N N . LEU A 1 101 ? 0.354 7.791 20.723 1.00 98.56 101 LEU A N 1
ATOM 835 C CA . LEU A 1 101 ? -0.072 6.577 21.422 1.00 98.56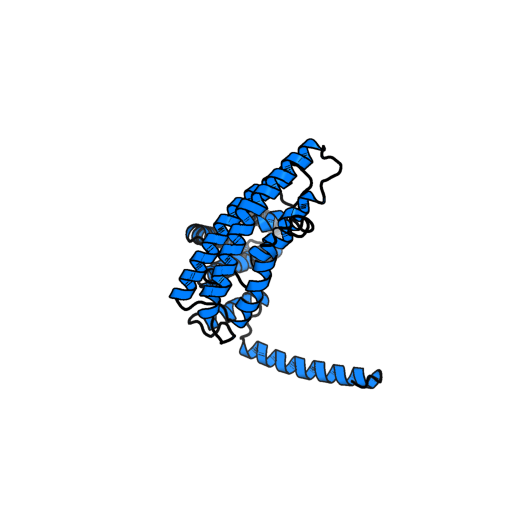 101 LEU A CA 1
ATOM 836 C C . LEU A 1 101 ? -1.207 5.873 20.673 1.00 98.56 101 LEU A C 1
ATOM 838 O O . LEU A 1 101 ? -1.163 4.650 20.535 1.00 98.56 101 LEU A O 1
ATOM 842 N N . TRP A 1 102 ? -2.208 6.610 20.187 1.00 98.06 102 TRP A N 1
ATOM 843 C CA . TRP A 1 102 ? -3.288 6.035 19.384 1.00 98.06 102 TRP A CA 1
ATOM 844 C C . TRP A 1 102 ? -2.746 5.397 18.102 1.00 98.06 102 TRP A C 1
ATOM 846 O O . TRP A 1 102 ? -3.089 4.252 17.810 1.00 98.06 102 TRP A O 1
ATOM 856 N N . GLU A 1 103 ? -1.844 6.075 17.390 1.00 97.88 103 GLU A N 1
ATOM 857 C CA . GLU A 1 103 ? -1.219 5.566 16.166 1.00 97.88 103 GLU A CA 1
ATOM 858 C C . GLU A 1 103 ? -0.427 4.278 16.425 1.00 97.88 103 GLU A C 1
ATOM 860 O O . GLU A 1 103 ? -0.623 3.277 15.732 1.00 97.88 103 GLU A O 1
ATOM 865 N N . CYS A 1 104 ? 0.418 4.256 17.460 1.00 98.62 104 CYS A N 1
ATOM 866 C CA . CYS A 1 104 ? 1.228 3.082 17.783 1.00 98.62 104 CYS A CA 1
ATOM 867 C C . CYS A 1 104 ? 0.365 1.893 18.224 1.00 98.62 104 CYS A C 1
ATOM 869 O O . CYS A 1 104 ? 0.579 0.774 17.759 1.00 98.62 104 CYS A O 1
ATOM 871 N N . ASN A 1 105 ? -0.629 2.115 19.091 1.00 98.38 105 ASN A N 1
ATOM 872 C CA . ASN A 1 105 ? -1.515 1.041 19.550 1.00 98.38 105 ASN A CA 1
ATOM 873 C C . ASN A 1 105 ? -2.372 0.490 18.405 1.00 98.38 105 ASN A C 1
ATOM 875 O O . ASN A 1 105 ? -2.503 -0.723 18.275 1.00 98.38 105 ASN A O 1
ATOM 879 N N . THR A 1 106 ? -2.901 1.362 17.545 1.00 97.81 106 THR A N 1
ATOM 880 C CA . THR A 1 106 ? -3.713 0.960 16.387 1.00 97.81 106 THR A CA 1
ATOM 881 C C . THR A 1 106 ? -2.882 0.169 15.373 1.00 97.81 106 THR A C 1
ATOM 883 O O . THR A 1 106 ? -3.365 -0.805 14.799 1.00 97.81 106 THR A O 1
ATOM 886 N N . ASN A 1 107 ? -1.608 0.517 15.176 1.00 97.69 107 ASN A N 1
ATOM 887 C CA . ASN A 1 107 ? -0.723 -0.277 14.323 1.00 97.69 107 ASN A CA 1
ATOM 888 C C . ASN A 1 107 ? -0.296 -1.605 14.967 1.00 97.69 107 ASN A C 1
ATOM 890 O O . ASN A 1 107 ? -0.177 -2.598 14.257 1.00 97.69 107 ASN A O 1
ATOM 894 N N . LEU A 1 108 ? -0.106 -1.675 16.288 1.00 98.31 108 LEU A N 1
ATOM 895 C CA . LEU A 1 108 ? 0.132 -2.957 16.967 1.00 98.31 108 LEU A CA 1
ATOM 896 C C . LEU A 1 108 ? -1.083 -3.884 16.895 1.00 98.31 108 LEU A C 1
ATOM 898 O O . LEU A 1 108 ? -0.919 -5.084 16.686 1.00 98.31 108 LEU A O 1
ATOM 902 N N . GLU A 1 109 ? -2.284 -3.327 17.044 1.00 97.75 109 GLU A N 1
ATOM 903 C CA . GLU A 1 109 ? -3.549 -4.043 16.885 1.00 97.75 109 GLU A CA 1
ATOM 904 C C . GLU A 1 109 ? -3.680 -4.597 15.455 1.00 97.75 109 GLU A C 1
ATOM 906 O O . GLU A 1 109 ? -3.958 -5.786 15.295 1.00 97.75 109 GLU A O 1
ATO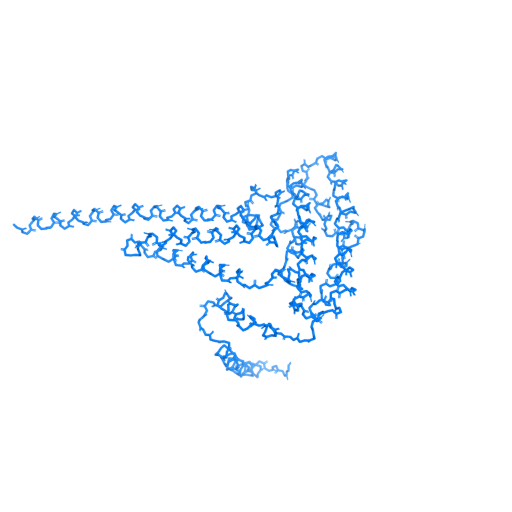M 911 N N . ARG A 1 110 ? -3.334 -3.805 14.421 1.00 97.12 110 ARG A N 1
ATOM 912 C CA . ARG A 1 110 ? -3.285 -4.258 13.012 1.00 97.12 110 ARG A CA 1
ATOM 913 C C . ARG A 1 110 ? -2.505 -5.561 12.841 1.00 97.12 110 ARG A C 1
ATOM 915 O O . ARG A 1 110 ? -2.953 -6.475 12.156 1.00 97.12 110 ARG A O 1
ATOM 922 N N . LEU A 1 111 ? -1.338 -5.653 13.484 1.00 96.31 111 LEU A N 1
ATOM 923 C CA . LEU A 1 111 ? -0.423 -6.791 13.353 1.00 96.31 111 LEU A CA 1
ATOM 924 C C . LEU A 1 111 ? -0.976 -8.102 13.933 1.00 96.31 111 LEU A C 1
ATOM 926 O O . LEU A 1 111 ? -0.369 -9.154 13.709 1.00 96.31 111 LEU A O 1
ATOM 930 N N . THR A 1 112 ? -2.091 -8.054 14.667 1.00 96.00 112 THR A N 1
ATOM 931 C CA . THR A 1 112 ? -2.798 -9.246 15.162 1.00 96.00 112 THR A CA 1
ATOM 932 C C . THR A 1 112 ? -3.682 -9.899 14.099 1.00 96.00 112 THR A C 1
ATOM 934 O O . THR A 1 112 ? -4.008 -11.077 14.227 1.00 96.00 112 THR A O 1
ATOM 937 N N . PHE A 1 113 ? -4.003 -9.169 13.028 1.00 96.00 113 PHE A N 1
ATOM 938 C CA . PHE A 1 113 ? -4.836 -9.644 11.930 1.00 96.00 113 PHE A CA 1
ATOM 939 C C . PHE A 1 113 ? -4.020 -10.234 10.774 1.00 96.00 113 PHE A C 1
ATOM 941 O O . PHE A 1 113 ? -2.808 -10.022 10.630 1.00 96.00 113 PHE A O 1
ATOM 948 N N . ASN A 1 114 ? -4.732 -10.969 9.919 1.00 94.50 114 ASN A N 1
ATOM 949 C CA . ASN A 1 114 ? -4.172 -11.790 8.847 1.00 94.50 114 ASN A CA 1
ATOM 950 C C . ASN A 1 114 ? -4.143 -11.109 7.463 1.00 94.50 114 ASN A C 1
ATOM 952 O O . ASN A 1 114 ? -4.162 -11.774 6.426 1.00 94.50 114 ASN A O 1
ATOM 956 N N . GLU A 1 115 ? -4.077 -9.776 7.422 1.00 91.69 115 GLU A N 1
ATOM 957 C CA . GLU A 1 115 ? -4.118 -8.994 6.174 1.00 91.69 115 GLU A CA 1
ATOM 958 C C . GLU A 1 115 ? -2.978 -9.311 5.190 1.00 91.69 115 GLU A C 1
ATOM 960 O O . GLU A 1 115 ? -3.140 -9.135 3.979 1.00 91.69 115 GLU A O 1
ATOM 965 N N . GLN A 1 116 ? -1.858 -9.861 5.681 1.00 94.62 116 GLN A N 1
ATOM 966 C CA . GLN A 1 116 ? -0.732 -10.291 4.851 1.00 94.62 116 GLN A CA 1
ATOM 967 C C . GLN A 1 116 ? -1.123 -11.356 3.828 1.00 94.62 116 GLN A C 1
ATOM 969 O O . GLN A 1 116 ? -0.444 -11.478 2.817 1.00 94.62 116 GLN A O 1
ATOM 974 N N . TYR A 1 117 ? -2.203 -12.110 4.060 1.00 96.69 117 TYR A N 1
ATOM 975 C CA . TYR A 1 117 ? -2.705 -13.128 3.134 1.00 96.69 117 TYR A CA 1
ATOM 976 C C . TYR A 1 117 ? -3.472 -12.548 1.938 1.00 96.69 117 TYR A C 1
ATOM 978 O O . TYR A 1 117 ? -3.718 -13.246 0.951 1.00 96.69 117 TYR A O 1
ATOM 986 N N . THR A 1 118 ? -3.830 -11.262 1.983 1.00 96.06 118 THR A N 1
ATOM 987 C CA . THR A 1 118 ? -4.497 -10.554 0.881 1.00 96.06 118 THR A CA 1
ATOM 988 C C . THR A 1 118 ? -3.799 -9.228 0.538 1.00 96.06 118 THR A C 1
ATOM 990 O O . THR A 1 118 ? -4.455 -8.185 0.499 1.00 96.06 118 THR A O 1
ATOM 993 N N . PRO A 1 119 ? -2.485 -9.241 0.238 1.00 97.25 119 PRO A N 1
ATOM 994 C CA . PRO A 1 119 ? -1.683 -8.033 0.029 1.00 97.25 119 PRO A CA 1
ATOM 995 C C . PRO A 1 119 ? -1.988 -7.331 -1.304 1.00 97.25 119 PRO A C 1
ATOM 997 O O . PRO A 1 119 ? -1.620 -6.178 -1.523 1.00 97.25 119 PRO A O 1
ATOM 1000 N N . ILE A 1 120 ? -2.677 -8.027 -2.212 1.00 97.25 120 ILE A N 1
ATOM 1001 C CA . ILE A 1 120 ? -3.114 -7.519 -3.509 1.00 97.25 120 ILE A CA 1
ATOM 1002 C C . ILE A 1 120 ? -4.629 -7.601 -3.562 1.00 97.25 120 ILE A C 1
ATOM 1004 O O . ILE A 1 120 ? -5.190 -8.693 -3.529 1.00 97.25 120 ILE A O 1
ATOM 1008 N N . ASN A 1 121 ? -5.281 -6.454 -3.732 1.00 95.62 121 ASN A N 1
ATOM 1009 C CA . ASN A 1 121 ? -6.707 -6.347 -4.011 1.00 95.62 121 ASN A CA 1
ATOM 1010 C C . ASN A 1 121 ? -6.959 -5.272 -5.095 1.00 95.62 121 ASN A C 1
ATOM 1012 O O . ASN A 1 121 ? -6.021 -4.768 -5.714 1.00 95.62 121 ASN A O 1
ATOM 1016 N N . GLN A 1 122 ? -8.224 -4.973 -5.399 1.00 95.12 122 GLN A N 1
ATOM 1017 C CA . GLN A 1 122 ? -8.619 -4.056 -6.476 1.00 95.12 122 GLN A CA 1
ATOM 1018 C C . GLN A 1 122 ? -8.317 -2.570 -6.213 1.00 95.12 122 GLN A C 1
ATOM 1020 O O . GLN A 1 122 ? -8.497 -1.769 -7.134 1.00 95.12 122 GLN A O 1
ATOM 1025 N N . MET A 1 123 ? -7.954 -2.190 -4.984 1.00 93.81 123 MET A N 1
ATOM 1026 C CA . MET A 1 123 ? -7.765 -0.805 -4.547 1.00 93.81 123 MET A CA 1
ATOM 1027 C C . MET A 1 123 ? -6.792 -0.680 -3.363 1.00 93.81 123 MET A C 1
ATOM 1029 O O . MET A 1 123 ? -6.667 -1.587 -2.555 1.00 93.81 123 MET A O 1
ATOM 1033 N N . TRP A 1 124 ? -6.141 0.480 -3.230 1.00 88.56 124 TRP A N 1
ATOM 1034 C CA . TRP A 1 124 ? -5.301 0.821 -2.066 1.00 88.56 124 TRP A CA 1
ATOM 1035 C C . TRP A 1 124 ? -4.219 -0.213 -1.715 1.00 88.56 124 TRP A C 1
ATOM 1037 O O . TRP A 1 124 ? -4.019 -0.549 -0.553 1.00 88.56 124 TRP A O 1
ATOM 1047 N N . THR A 1 125 ? -3.508 -0.722 -2.717 1.00 95.38 125 THR A N 1
ATOM 1048 C CA . THR A 1 125 ? -2.437 -1.708 -2.524 1.00 95.38 125 THR A CA 1
ATOM 1049 C C . THR A 1 125 ? -1.160 -1.302 -3.246 1.00 95.38 125 THR A C 1
ATOM 1051 O O . THR A 1 125 ? -1.176 -0.489 -4.178 1.00 95.38 125 THR A O 1
ATOM 1054 N N . LEU A 1 126 ? -0.038 -1.897 -2.836 1.00 96.69 126 LEU A N 1
ATOM 1055 C CA . LEU A 1 126 ? 1.288 -1.480 -3.279 1.00 96.69 126 LEU A CA 1
ATOM 1056 C C . LEU A 1 126 ? 1.466 -1.537 -4.802 1.00 96.69 126 LEU A C 1
ATOM 1058 O O . LEU A 1 126 ? 2.061 -0.622 -5.365 1.00 96.69 126 LEU A O 1
ATOM 1062 N N . GLN A 1 127 ? 0.896 -2.525 -5.506 1.00 95.75 127 GLN A N 1
ATOM 1063 C CA . GLN A 1 127 ? 1.015 -2.586 -6.970 1.00 95.75 127 GLN A CA 1
ATOM 1064 C C . GLN A 1 127 ? 0.354 -1.396 -7.679 1.00 95.75 127 GLN A C 1
ATOM 1066 O O . GLN A 1 127 ? 0.830 -0.957 -8.725 1.00 95.75 127 GLN A O 1
ATOM 1071 N N . LEU A 1 128 ? -0.722 -0.846 -7.107 1.00 95.81 128 LEU A N 1
ATOM 1072 C CA . LEU A 1 128 ? -1.381 0.341 -7.651 1.00 95.81 128 LEU A CA 1
ATOM 1073 C C . LEU A 1 128 ? -0.563 1.600 -7.351 1.00 95.81 128 LEU A C 1
ATOM 1075 O O . LEU A 1 128 ? -0.376 2.424 -8.246 1.00 95.81 128 LEU A O 1
ATOM 1079 N N . ASN A 1 129 ? -0.016 1.710 -6.135 1.00 95.38 129 ASN A N 1
ATOM 1080 C CA . ASN A 1 129 ? 0.851 2.824 -5.742 1.00 95.38 129 ASN A CA 1
ATOM 1081 C C . ASN A 1 129 ? 2.127 2.868 -6.597 1.00 95.38 129 ASN A C 1
ATOM 1083 O O . ASN A 1 129 ? 2.485 3.920 -7.125 1.00 95.38 129 ASN A O 1
ATOM 1087 N N . ILE A 1 130 ? 2.779 1.720 -6.806 1.00 97.12 130 ILE A N 1
ATOM 1088 C CA . ILE A 1 130 ? 3.958 1.615 -7.673 1.00 97.12 130 ILE A CA 1
ATOM 1089 C C . ILE A 1 130 ? 3.601 1.960 -9.118 1.00 97.12 130 ILE A C 1
ATOM 1091 O O . ILE A 1 130 ? 4.348 2.700 -9.750 1.00 97.12 130 ILE A O 1
ATOM 1095 N N . GLY A 1 131 ? 2.445 1.521 -9.628 1.00 95.38 131 GLY A N 1
ATOM 1096 C CA . GLY A 1 131 ? 1.957 1.952 -10.941 1.00 95.38 131 GLY A CA 1
ATOM 1097 C C . GLY A 1 131 ? 1.784 3.474 -11.039 1.00 95.38 131 GLY A C 1
ATOM 1098 O O . GLY A 1 131 ? 2.236 4.091 -12.003 1.00 95.38 131 GLY A O 1
ATOM 1099 N N . GLN A 1 132 ? 1.193 4.107 -10.021 1.00 94.25 132 GLN A N 1
ATOM 1100 C CA . GLN A 1 132 ? 1.031 5.563 -9.972 1.00 94.25 132 GLN A CA 1
ATOM 1101 C C . GLN A 1 132 ? 2.379 6.298 -9.944 1.00 94.25 132 GLN A C 1
ATOM 1103 O O . GLN A 1 132 ? 2.544 7.310 -10.626 1.00 94.25 132 GLN A O 1
ATOM 1108 N N . TYR A 1 133 ? 3.352 5.795 -9.184 1.00 96.00 133 TYR A N 1
ATOM 1109 C CA . TYR A 1 133 ? 4.696 6.375 -9.117 1.00 96.00 133 TYR A CA 1
ATOM 1110 C C . TYR A 1 133 ? 5.464 6.163 -10.425 1.00 96.00 133 TYR A C 1
ATOM 1112 O O . TYR A 1 133 ? 6.107 7.093 -10.910 1.00 96.00 133 TYR A O 1
ATOM 1120 N N . ALA A 1 134 ? 5.304 5.001 -11.064 1.00 95.94 134 ALA A N 1
ATOM 1121 C CA . ALA A 1 134 ? 5.890 4.690 -12.364 1.00 95.94 134 ALA A CA 1
ATOM 1122 C C . ALA A 1 134 ? 5.426 5.647 -13.472 1.00 95.94 134 ALA A C 1
ATOM 1124 O O . ALA A 1 134 ? 6.163 5.882 -14.425 1.00 95.94 134 ALA A O 1
ATOM 1125 N N . ALA A 1 135 ? 4.229 6.232 -13.345 1.00 91.88 135 ALA A N 1
ATOM 1126 C CA . ALA A 1 135 ? 3.720 7.219 -14.295 1.00 91.88 135 ALA A CA 1
ATOM 1127 C C . ALA A 1 135 ? 4.581 8.496 -14.363 1.00 91.88 135 ALA A C 1
ATOM 1129 O O . ALA A 1 135 ? 4.492 9.231 -15.343 1.00 91.88 135 ALA A O 1
ATOM 1130 N N . GLY A 1 136 ? 5.382 8.784 -13.329 1.00 88.62 136 GLY A N 1
ATOM 1131 C CA . GLY A 1 136 ? 6.240 9.971 -13.253 1.00 88.62 136 GLY A CA 1
ATOM 1132 C C . GLY A 1 136 ? 5.503 11.298 -13.038 1.00 88.62 136 GLY A C 1
ATOM 1133 O O . GLY A 1 136 ? 6.113 12.358 -13.135 1.00 88.62 136 GLY A O 1
ATOM 1134 N N . LEU A 1 137 ? 4.201 11.246 -12.736 1.00 86.94 137 LEU A N 1
ATOM 1135 C CA . LEU A 1 137 ? 3.332 12.416 -12.533 1.00 86.94 137 LEU A CA 1
ATOM 1136 C C . LEU A 1 137 ? 2.925 12.635 -11.064 1.00 86.94 137 LEU A C 1
ATOM 1138 O O . LEU A 1 137 ? 2.146 13.537 -10.769 1.00 86.94 137 LEU A O 1
ATOM 1142 N N . SER A 1 138 ? 3.402 11.786 -10.153 1.00 89.94 138 SER A N 1
ATOM 1143 C CA . SER A 1 138 ? 3.074 11.823 -8.723 1.00 89.94 138 SER A CA 1
ATOM 1144 C C . SER A 1 138 ? 4.321 12.169 -7.892 1.00 89.94 138 SER A C 1
ATOM 1146 O O . SER A 1 138 ? 5.187 12.909 -8.353 1.00 89.94 138 SER A O 1
ATOM 1148 N N . ALA A 1 139 ? 4.414 11.670 -6.660 1.00 94.00 139 ALA A N 1
ATOM 1149 C CA . ALA A 1 139 ? 5.468 12.030 -5.718 1.00 94.00 139 ALA A CA 1
ATOM 1150 C C . ALA A 1 139 ? 6.874 11.539 -6.107 1.00 94.00 139 ALA A C 1
ATOM 1152 O O . ALA A 1 139 ? 7.859 12.200 -5.778 1.00 94.00 139 ALA A O 1
ATOM 1153 N N . GLN A 1 140 ? 6.984 10.401 -6.805 1.00 96.44 140 GLN A N 1
ATOM 1154 C CA . GLN A 1 140 ? 8.272 9.876 -7.263 1.00 96.44 140 GLN A CA 1
ATOM 1155 C C . GLN A 1 140 ? 8.939 10.870 -8.231 1.00 96.44 140 GLN A C 1
ATOM 1157 O O . GLN A 1 140 ? 8.390 11.141 -9.303 1.00 96.44 140 GLN A O 1
ATOM 1162 N N . PRO A 1 141 ? 10.127 11.406 -7.902 1.00 95.75 141 PRO A N 1
ATOM 1163 C CA . PRO A 1 141 ? 10.813 12.326 -8.791 1.00 95.75 141 PRO A CA 1
ATOM 1164 C C . PRO A 1 141 ? 11.436 11.590 -9.984 1.00 95.75 141 PRO A C 1
ATOM 1166 O O . PRO A 1 141 ? 11.893 10.459 -9.859 1.00 95.75 141 PRO A O 1
ATOM 1169 N N . PHE A 1 142 ? 11.521 12.292 -11.116 1.00 97.06 142 PHE A N 1
ATOM 1170 C CA . PHE A 1 142 ? 12.281 11.904 -12.313 1.00 97.06 142 PHE A CA 1
ATOM 1171 C C . PHE A 1 142 ? 12.993 13.133 -12.900 1.00 97.06 142 PHE A C 1
ATOM 1173 O O . PHE A 1 142 ? 12.823 13.490 -14.066 1.00 97.06 142 PHE A O 1
ATOM 1180 N N . LYS A 1 143 ? 13.747 13.854 -12.055 1.00 96.00 143 LYS A N 1
ATOM 1181 C CA . LYS A 1 143 ? 14.376 15.142 -12.409 1.00 96.00 143 LYS A CA 1
ATOM 1182 C C . LYS A 1 143 ? 15.877 15.033 -12.657 1.00 96.00 143 LYS A C 1
ATOM 1184 O O . LYS A 1 143 ? 16.438 15.855 -13.372 1.00 96.00 143 LYS A O 1
ATOM 1189 N N . THR A 1 144 ? 16.533 14.054 -12.049 1.00 97.44 144 THR A N 1
ATOM 1190 C CA . THR A 1 144 ? 17.987 13.867 -12.090 1.00 97.44 144 THR A CA 1
ATOM 1191 C C . THR A 1 144 ? 18.332 12.431 -12.447 1.00 97.44 144 THR A C 1
ATOM 1193 O O . THR A 1 144 ? 17.530 11.531 -12.226 1.00 97.44 144 THR A O 1
ATOM 1196 N N . ILE A 1 145 ? 19.541 12.183 -12.956 1.00 98.00 145 ILE A N 1
ATOM 1197 C CA . ILE A 1 145 ? 20.005 10.819 -13.265 1.00 98.00 145 ILE A CA 1
ATOM 1198 C C . ILE A 1 145 ? 19.913 9.914 -12.029 1.00 98.00 145 ILE A C 1
ATOM 1200 O O . ILE A 1 145 ? 19.564 8.742 -12.160 1.00 98.00 145 ILE A O 1
ATOM 1204 N N . LYS A 1 146 ? 20.172 10.459 -10.831 1.00 97.94 146 LYS A N 1
ATOM 1205 C CA . LYS A 1 146 ? 19.995 9.734 -9.569 1.00 97.94 146 LYS A CA 1
ATOM 1206 C C . LYS A 1 146 ? 18.549 9.263 -9.412 1.00 97.94 146 LYS A C 1
ATOM 1208 O O . LYS A 1 146 ? 18.347 8.071 -9.255 1.00 97.94 146 LYS A O 1
ATOM 1213 N N . ASP A 1 147 ? 17.564 10.149 -9.578 1.00 98.12 147 ASP A N 1
ATOM 1214 C CA . ASP A 1 147 ? 16.144 9.792 -9.432 1.00 98.12 147 ASP A CA 1
ATOM 1215 C C . ASP A 1 147 ? 15.729 8.623 -10.355 1.00 98.12 147 ASP A C 1
ATOM 1217 O O . ASP A 1 147 ? 15.000 7.723 -9.939 1.00 98.12 147 ASP A O 1
ATOM 1221 N N . TYR A 1 148 ? 16.225 8.600 -11.600 1.00 98.38 148 TYR A N 1
ATOM 1222 C CA . TYR A 1 148 ? 15.931 7.512 -12.543 1.00 98.38 148 TYR A CA 1
ATOM 1223 C C . TYR A 1 148 ? 16.558 6.177 -12.126 1.00 98.38 148 TYR A C 1
ATOM 1225 O O . TYR A 1 148 ? 15.943 5.137 -12.362 1.00 98.38 148 TYR A O 1
ATOM 1233 N N . ASN A 1 149 ? 17.773 6.185 -11.565 1.00 98.56 149 ASN A N 1
ATOM 1234 C CA . ASN A 1 149 ? 18.439 4.961 -11.106 1.00 98.56 149 ASN A CA 1
ATOM 1235 C C . ASN A 1 149 ? 17.887 4.491 -9.751 1.00 98.56 149 ASN A C 1
ATOM 1237 O O . ASN A 1 149 ? 17.695 3.293 -9.580 1.00 98.56 149 ASN A O 1
ATOM 1241 N N . ASP A 1 150 ? 17.573 5.416 -8.841 1.00 98.62 150 ASP A N 1
ATOM 1242 C CA . ASP A 1 150 ? 16.894 5.140 -7.572 1.00 98.62 150 ASP A CA 1
ATOM 1243 C C . ASP A 1 150 ? 15.576 4.395 -7.833 1.00 98.62 150 ASP A C 1
ATOM 1245 O O . ASP A 1 150 ? 15.320 3.347 -7.248 1.00 98.62 150 ASP A O 1
ATOM 1249 N N . TRP A 1 151 ? 14.781 4.869 -8.801 1.00 98.31 151 TRP A N 1
ATOM 1250 C CA . TRP A 1 151 ? 13.549 4.186 -9.190 1.00 98.31 151 TRP A CA 1
ATOM 1251 C C . TRP A 1 151 ? 13.788 2.763 -9.710 1.00 98.31 151 TRP A C 1
ATOM 1253 O O . TRP A 1 151 ? 13.056 1.853 -9.340 1.00 98.31 151 TRP A O 1
ATOM 1263 N N . LEU A 1 152 ? 14.816 2.541 -10.537 1.00 98.62 152 LEU A N 1
ATOM 1264 C CA . LEU A 1 152 ? 15.150 1.194 -11.017 1.00 98.62 152 LEU A CA 1
ATOM 1265 C C . LEU A 1 152 ? 15.560 0.259 -9.870 1.00 98.62 152 LEU A C 1
ATOM 1267 O O . LEU A 1 152 ? 15.129 -0.888 -9.860 1.00 98.62 152 LEU A O 1
ATOM 1271 N N . SER A 1 153 ? 16.335 0.757 -8.904 1.00 98.56 153 SER A N 1
ATOM 1272 C CA . SER A 1 153 ? 16.711 0.007 -7.696 1.00 98.56 153 SER A CA 1
ATOM 1273 C C . SER A 1 153 ? 15.476 -0.368 -6.874 1.00 98.56 153 SER A C 1
ATOM 1275 O O . SER A 1 153 ? 15.250 -1.532 -6.556 1.00 98.56 153 SER A O 1
ATOM 1277 N N . ARG A 1 154 ? 14.578 0.596 -6.659 1.00 98.12 154 ARG A N 1
ATOM 1278 C CA . ARG A 1 154 ? 13.294 0.375 -5.991 1.00 98.12 154 ARG A CA 1
ATOM 1279 C C . ARG A 1 154 ? 12.409 -0.650 -6.712 1.00 98.12 154 ARG A C 1
ATOM 1281 O O . ARG A 1 154 ? 11.679 -1.398 -6.064 1.00 98.12 154 ARG A O 1
ATOM 1288 N N . LEU A 1 155 ? 12.448 -0.694 -8.047 1.00 98.62 155 LEU A N 1
ATOM 1289 C CA . LEU A 1 155 ? 11.724 -1.700 -8.825 1.00 98.62 155 LEU A CA 1
ATOM 1290 C C . LEU A 1 155 ? 12.291 -3.112 -8.634 1.00 98.62 155 LEU A C 1
ATOM 1292 O O . LEU A 1 155 ? 11.508 -4.059 -8.648 1.00 98.62 155 LEU A O 1
ATOM 1296 N N . ASP A 1 156 ? 13.601 -3.267 -8.430 1.00 98.75 156 ASP A N 1
ATOM 1297 C CA . ASP A 1 156 ? 14.192 -4.568 -8.100 1.00 98.75 156 ASP A CA 1
ATOM 1298 C C . ASP A 1 156 ? 13.660 -5.098 -6.756 1.00 98.75 156 ASP A C 1
ATOM 1300 O O . ASP A 1 156 ? 13.214 -6.245 -6.685 1.00 98.75 156 ASP A O 1
ATOM 1304 N N . ASP A 1 157 ? 13.578 -4.250 -5.729 1.00 98.69 157 ASP A N 1
ATOM 1305 C CA . ASP A 1 157 ? 12.967 -4.616 -4.443 1.00 98.69 157 ASP A CA 1
ATOM 1306 C C . ASP A 1 157 ? 11.467 -4.925 -4.572 1.00 98.69 157 ASP A C 1
ATOM 1308 O O . ASP A 1 157 ? 10.948 -5.891 -4.009 1.00 98.69 157 ASP A O 1
ATOM 1312 N N . TYR A 1 158 ? 10.749 -4.136 -5.372 1.00 98.75 158 TYR A N 1
ATOM 1313 C CA . TYR A 1 158 ? 9.333 -4.365 -5.641 1.00 98.75 158 TYR A CA 1
ATOM 1314 C C . TYR A 1 158 ? 9.066 -5.715 -6.326 1.00 98.75 158 TYR A C 1
ATOM 1316 O O . TYR A 1 158 ? 8.057 -6.367 -6.052 1.00 98.75 158 TYR A O 1
ATOM 1324 N N . LEU A 1 159 ? 9.968 -6.177 -7.193 1.00 98.69 159 LEU A N 1
ATOM 1325 C CA . LEU A 1 159 ? 9.864 -7.501 -7.808 1.00 98.69 159 LEU A CA 1
ATOM 1326 C C . LEU A 1 159 ? 10.033 -8.630 -6.781 1.00 98.69 159 LEU A C 1
ATOM 1328 O O . LEU A 1 159 ? 9.389 -9.674 -6.909 1.00 98.69 159 LEU A O 1
ATOM 1332 N N . ILE A 1 160 ? 10.851 -8.424 -5.745 1.00 98.62 160 ILE A N 1
ATOM 1333 C CA . ILE A 1 160 ? 10.944 -9.345 -4.604 1.00 98.62 160 ILE A CA 1
ATOM 1334 C C . ILE A 1 160 ? 9.619 -9.338 -3.836 1.00 98.62 160 ILE A C 1
ATOM 1336 O O . ILE A 1 160 ? 9.050 -10.404 -3.592 1.00 98.62 160 ILE A O 1
ATOM 1340 N N . TRP A 1 161 ? 9.081 -8.151 -3.542 1.00 98.69 161 TRP A N 1
ATOM 1341 C CA . TRP A 1 161 ? 7.785 -8.004 -2.879 1.00 98.69 161 TRP A CA 1
ATOM 1342 C C . TRP A 1 161 ? 6.650 -8.699 -3.642 1.00 98.69 161 TRP A C 1
ATOM 1344 O O . TRP A 1 161 ? 5.849 -9.398 -3.031 1.00 98.69 161 TRP A O 1
ATOM 1354 N N . LEU A 1 162 ? 6.596 -8.585 -4.976 1.00 98.69 162 LEU A N 1
ATOM 1355 C CA . LEU A 1 162 ? 5.577 -9.250 -5.800 1.00 98.69 162 LEU A CA 1
ATOM 1356 C C . LEU A 1 162 ? 5.598 -10.777 -5.658 1.00 98.69 162 LEU A C 1
ATOM 1358 O O . LEU A 1 162 ? 4.536 -11.400 -5.648 1.00 98.69 162 LEU A O 1
ATOM 1362 N N . ASN A 1 163 ? 6.784 -11.379 -5.535 1.00 98.38 163 ASN A N 1
ATOM 1363 C CA . ASN A 1 163 ? 6.890 -12.814 -5.271 1.00 98.38 163 ASN A CA 1
ATOM 1364 C C . ASN A 1 163 ? 6.390 -13.150 -3.862 1.00 98.38 163 ASN A C 1
ATOM 1366 O O . ASN A 1 163 ? 5.579 -14.059 -3.718 1.00 98.38 163 ASN A O 1
ATOM 1370 N N . SER A 1 164 ? 6.782 -12.374 -2.846 1.00 98.56 164 SER A N 1
ATOM 1371 C CA . SER A 1 164 ? 6.262 -12.559 -1.485 1.00 98.56 164 SER A CA 1
ATOM 1372 C C . SER A 1 164 ? 4.748 -12.371 -1.405 1.00 98.56 164 SER A C 1
ATOM 1374 O O . SER A 1 164 ? 4.085 -13.101 -0.676 1.00 98.56 164 SER A O 1
ATOM 1376 N N . ALA A 1 165 ? 4.178 -11.448 -2.180 1.00 98.56 165 ALA A N 1
ATOM 1377 C CA . ALA A 1 165 ? 2.738 -11.259 -2.273 1.00 98.56 165 ALA A CA 1
ATOM 1378 C C . ALA A 1 165 ? 2.040 -12.506 -2.825 1.00 98.56 165 ALA A C 1
ATOM 1380 O O . ALA A 1 165 ? 1.052 -12.952 -2.246 1.00 98.56 165 ALA A O 1
ATOM 1381 N N . GLU A 1 166 ? 2.568 -13.104 -3.896 1.00 98.56 166 GLU A N 1
ATOM 1382 C CA . GLU A 1 166 ? 2.063 -14.379 -4.415 1.00 98.56 166 GLU A CA 1
ATOM 1383 C C . GLU A 1 166 ? 2.153 -15.492 -3.356 1.00 98.56 166 GLU A C 1
ATOM 1385 O O . GLU A 1 166 ? 1.167 -16.194 -3.125 1.00 98.56 166 GLU A O 1
ATOM 1390 N N . ASP A 1 167 ? 3.293 -15.621 -2.671 1.00 98.44 167 ASP A N 1
ATOM 1391 C CA . ASP A 1 167 ? 3.515 -16.651 -1.649 1.00 98.44 167 ASP A CA 1
ATOM 1392 C C . ASP A 1 167 ? 2.552 -16.497 -0.462 1.00 98.44 167 ASP A C 1
ATOM 1394 O O . ASP A 1 167 ? 1.877 -17.456 -0.082 1.00 98.44 167 ASP A O 1
ATOM 1398 N N . ARG A 1 168 ? 2.379 -15.279 0.067 1.00 98.44 168 ARG A N 1
ATOM 1399 C CA . ARG A 1 168 ? 1.407 -15.021 1.140 1.00 98.44 168 ARG A CA 1
ATOM 1400 C C . ARG A 1 168 ? -0.031 -15.255 0.701 1.00 98.44 168 ARG A C 1
ATOM 1402 O O . ARG A 1 168 ? -0.837 -15.747 1.484 1.00 98.44 168 ARG A O 1
ATOM 1409 N N . MET A 1 169 ? -0.371 -14.959 -0.552 1.00 98.56 169 MET A N 1
ATOM 1410 C CA . MET A 1 169 ? -1.695 -15.281 -1.091 1.00 98.56 169 MET A CA 1
ATOM 1411 C C . MET A 1 169 ? -1.922 -16.793 -1.189 1.00 98.56 169 MET A C 1
ATOM 1413 O O . MET A 1 169 ? -3.036 -17.254 -0.931 1.00 98.56 169 MET A O 1
ATOM 1417 N N . ARG A 1 170 ? -0.886 -17.578 -1.514 1.00 98.50 170 ARG A N 1
ATOM 1418 C CA . ARG A 1 170 ? -0.941 -19.049 -1.478 1.00 98.50 170 ARG A CA 1
ATOM 1419 C C . ARG A 1 170 ? -1.106 -19.570 -0.052 1.00 98.50 170 ARG A C 1
ATOM 1421 O O . ARG A 1 170 ? -1.933 -20.452 0.168 1.00 98.50 170 ARG A O 1
ATOM 1428 N N . GLU A 1 171 ? -0.393 -19.003 0.919 1.00 98.12 171 GLU A N 1
ATOM 1429 C CA . GLU A 1 171 ? -0.608 -19.295 2.344 1.00 98.12 171 GLU A CA 1
ATOM 1430 C C . GLU A 1 171 ? -2.048 -18.969 2.765 1.00 98.12 171 GLU A C 1
ATOM 1432 O O . GLU A 1 171 ? -2.710 -19.791 3.399 1.00 98.12 171 GLU A O 1
ATOM 1437 N N . GLY A 1 172 ? -2.578 -17.823 2.336 1.00 97.62 172 GLY A N 1
ATOM 1438 C CA . GLY A 1 172 ? -3.974 -17.441 2.539 1.00 97.62 172 GLY A CA 1
ATOM 1439 C C . GLY A 1 172 ? -4.954 -18.475 1.995 1.00 97.62 172 GLY A C 1
ATOM 1440 O O . GLY A 1 172 ? -5.870 -18.897 2.698 1.00 97.62 172 GLY A O 1
ATOM 1441 N N . MET A 1 173 ? -4.724 -18.973 0.775 1.00 97.69 173 MET A N 1
ATOM 1442 C CA . MET A 1 173 ? -5.538 -20.041 0.182 1.00 97.69 173 MET A CA 1
ATOM 1443 C C . MET A 1 173 ? -5.536 -21.329 1.013 1.00 97.69 173 MET A C 1
ATOM 1445 O O . MET A 1 173 ? -6.574 -21.986 1.093 1.00 97.69 173 MET A O 1
ATOM 1449 N N . LEU A 1 174 ? -4.404 -21.695 1.623 1.00 96.94 174 LEU A N 1
ATOM 1450 C CA . LEU A 1 174 ? -4.305 -22.872 2.495 1.00 96.94 174 LEU A CA 1
ATOM 1451 C C . LEU A 1 174 ? -5.057 -22.675 3.817 1.00 96.94 174 LEU A C 1
ATOM 1453 O O . LEU A 1 174 ? -5.664 -23.617 4.318 1.00 96.94 174 LEU A O 1
ATOM 1457 N N . ASN A 1 175 ? -5.053 -21.451 4.344 1.00 94.75 175 ASN A N 1
ATOM 1458 C CA . ASN A 1 175 ? -5.718 -21.087 5.597 1.00 94.75 175 ASN A CA 1
ATOM 1459 C C . ASN A 1 175 ? -7.174 -20.620 5.407 1.00 94.75 175 ASN A C 1
ATOM 1461 O O . ASN A 1 175 ? -7.819 -20.199 6.361 1.00 94.75 175 ASN A O 1
ATOM 1465 N N . GLY A 1 176 ? -7.705 -20.664 4.181 1.00 93.50 176 GLY A N 1
ATOM 1466 C CA . GLY A 1 176 ? -9.058 -20.194 3.872 1.00 93.50 176 GLY A CA 1
ATOM 1467 C C . GLY A 1 176 ? -9.232 -18.670 3.906 1.00 93.50 176 GLY A C 1
ATOM 1468 O O . GLY A 1 176 ? -10.357 -18.194 3.765 1.00 93.50 176 GLY A O 1
ATOM 1469 N N . TYR A 1 177 ? -8.148 -17.901 4.034 1.00 96.31 177 TYR A N 1
ATOM 1470 C CA . TYR A 1 177 ? -8.147 -16.440 4.035 1.00 96.31 177 TYR A CA 1
ATOM 1471 C C . TYR A 1 177 ? -7.910 -15.907 2.614 1.00 96.31 177 TYR A C 1
ATOM 1473 O O . TYR A 1 177 ? -6.779 -15.744 2.156 1.00 96.31 177 TYR A O 1
ATOM 1481 N N . VAL A 1 178 ? -9.000 -15.691 1.873 1.00 96.69 178 VAL A N 1
ATOM 1482 C CA . VAL A 1 178 ? -8.969 -15.364 0.436 1.00 96.69 178 VAL A CA 1
ATOM 1483 C C . VAL A 1 178 ? -9.929 -14.237 0.064 1.00 96.69 178 VAL A C 1
ATOM 1485 O O . VAL A 1 178 ? -11.008 -14.080 0.647 1.00 96.69 178 VAL A O 1
ATOM 1488 N N . LEU A 1 179 ? -9.578 -13.465 -0.968 1.00 96.75 179 LEU A N 1
ATOM 1489 C CA . LEU A 1 179 ? -10.466 -12.420 -1.477 1.00 96.75 179 LEU A CA 1
ATOM 1490 C C . LEU A 1 179 ? -11.753 -12.992 -2.098 1.00 96.75 179 LEU A C 1
ATOM 1492 O O . LEU A 1 179 ? -11.761 -14.103 -2.641 1.00 96.75 179 LEU A O 1
ATOM 1496 N N . PRO A 1 180 ? -12.842 -12.200 -2.112 1.00 97.56 180 PRO A N 1
ATOM 1497 C CA . PRO A 1 180 ? -13.999 -12.480 -2.948 1.00 97.56 180 PRO A CA 1
ATOM 1498 C C . PRO A 1 180 ? -13.643 -12.567 -4.435 1.00 97.56 180 PRO A C 1
ATOM 1500 O O . PRO A 1 180 ? -12.916 -11.719 -4.962 1.00 97.56 180 PRO A O 1
ATOM 1503 N N . LYS A 1 181 ? -14.269 -13.498 -5.166 1.00 97.94 181 LYS A N 1
ATOM 1504 C CA . LYS A 1 181 ? -14.118 -13.614 -6.629 1.00 97.94 181 LYS A CA 1
ATOM 1505 C C . LYS A 1 181 ? -14.479 -12.316 -7.349 1.00 97.94 181 LYS A C 1
ATOM 1507 O O . LYS A 1 181 ? -13.894 -12.000 -8.383 1.00 97.94 181 LYS A O 1
ATOM 1512 N N . SER A 1 182 ? -15.453 -11.564 -6.829 1.00 97.50 182 SER A N 1
ATOM 1513 C CA . SER A 1 182 ? -15.868 -10.267 -7.380 1.00 97.50 182 SER A CA 1
ATOM 1514 C C . SER A 1 182 ? -14.736 -9.235 -7.359 1.00 97.50 182 SER A C 1
ATOM 1516 O O . SER A 1 182 ? -14.624 -8.443 -8.295 1.00 97.50 182 SER A O 1
ATOM 1518 N N . LEU A 1 183 ? -13.871 -9.279 -6.341 1.00 97.25 183 LEU A N 1
ATOM 1519 C CA . LEU A 1 183 ? -12.698 -8.421 -6.210 1.00 97.25 183 LEU A CA 1
ATOM 1520 C C . LEU A 1 183 ? -11.547 -8.931 -7.081 1.00 97.25 183 LEU A C 1
ATOM 1522 O O . LEU A 1 183 ? -11.008 -8.172 -7.885 1.00 97.25 183 LEU A O 1
ATOM 1526 N N . THR A 1 184 ? -11.247 -10.233 -7.037 1.00 97.75 184 THR A N 1
ATOM 1527 C CA . THR A 1 184 ? -10.204 -10.851 -7.876 1.00 97.75 184 THR A CA 1
ATOM 1528 C C . THR A 1 184 ? -10.434 -10.596 -9.370 1.00 97.75 184 THR A C 1
ATOM 1530 O O . THR A 1 184 ? -9.500 -10.251 -10.092 1.00 97.75 184 THR A O 1
ATOM 1533 N N . LYS A 1 185 ? -11.688 -10.671 -9.843 1.00 98.12 185 LYS A N 1
ATOM 1534 C CA . LYS A 1 185 ? -12.054 -10.351 -11.237 1.00 98.12 185 LYS A CA 1
ATOM 1535 C C . LYS A 1 185 ? -11.685 -8.925 -11.654 1.00 98.12 185 LYS A C 1
ATOM 1537 O O . LYS A 1 185 ? -11.424 -8.709 -12.833 1.00 98.12 185 LYS A O 1
ATOM 1542 N N . LYS A 1 186 ? -11.662 -7.966 -10.722 1.00 97.94 186 LYS A N 1
ATOM 1543 C CA . LYS A 1 186 ? -11.250 -6.578 -10.986 1.00 97.94 186 LYS A CA 1
ATOM 1544 C C . LYS A 1 186 ? -9.729 -6.416 -11.007 1.00 97.94 186 LYS A C 1
ATOM 1546 O O . LYS A 1 186 ? -9.235 -5.588 -11.763 1.00 97.94 186 LYS A O 1
ATOM 1551 N N . VAL A 1 187 ? -8.996 -7.225 -10.240 1.00 98.06 187 VAL A N 1
ATOM 1552 C CA . VAL A 1 187 ? -7.521 -7.209 -10.209 1.00 98.06 187 VAL A CA 1
ATOM 1553 C C . VAL A 1 187 ? -6.921 -7.752 -11.508 1.00 98.06 187 VAL A C 1
ATOM 1555 O O . VAL A 1 187 ? -6.002 -7.162 -12.066 1.00 98.06 187 VAL A O 1
ATOM 1558 N N . ILE A 1 188 ? -7.458 -8.857 -12.033 1.00 98.50 188 ILE A N 1
ATOM 1559 C CA . ILE A 1 188 ? -6.933 -9.535 -13.233 1.00 98.50 188 ILE A CA 1
ATOM 1560 C C . ILE A 1 188 ? -6.689 -8.583 -14.427 1.00 98.50 188 ILE A C 1
ATOM 1562 O O . ILE A 1 188 ? -5.583 -8.603 -14.973 1.00 98.50 188 ILE A O 1
ATOM 1566 N N . PRO A 1 189 ? -7.647 -7.737 -14.864 1.00 97.94 189 PRO A N 1
ATOM 1567 C CA . PRO A 1 189 ? -7.394 -6.804 -15.961 1.00 97.94 189 PRO A CA 1
ATOM 1568 C C . PRO A 1 189 ? -6.371 -5.716 -15.607 1.00 97.94 189 PRO A C 1
ATOM 1570 O O . PRO A 1 189 ? -5.619 -5.314 -16.490 1.00 97.94 189 PRO A O 1
ATOM 1573 N N . GLN A 1 190 ? -6.282 -5.278 -14.343 1.00 96.88 190 GLN A N 1
ATOM 1574 C CA . GLN A 1 190 ? -5.259 -4.313 -13.910 1.00 96.88 190 GLN A CA 1
ATOM 1575 C C . GLN A 1 190 ? -3.851 -4.888 -14.118 1.00 96.88 190 GLN A C 1
ATOM 1577 O O . GLN A 1 190 ? -2.999 -4.231 -14.713 1.00 96.88 190 GLN A O 1
ATOM 1582 N N . LEU A 1 191 ? -3.634 -6.145 -13.714 1.00 98.06 191 LEU A N 1
ATOM 1583 C CA . LEU A 1 191 ? -2.364 -6.842 -13.929 1.00 98.06 191 LEU A CA 1
ATOM 1584 C C . LEU A 1 191 ? -2.074 -7.045 -15.418 1.00 98.06 191 LEU A C 1
ATOM 1586 O O . LEU A 1 191 ? -0.947 -6.833 -15.865 1.00 98.06 191 LEU A O 1
ATOM 1590 N N . LYS A 1 192 ? -3.096 -7.413 -16.206 1.00 98.12 192 LYS A N 1
ATOM 1591 C CA . LYS A 1 192 ? -2.912 -7.687 -17.635 1.00 98.12 192 LYS A CA 1
ATOM 1592 C C . LYS A 1 192 ? -2.416 -6.467 -18.402 1.00 98.12 192 LYS A C 1
ATOM 1594 O O . LYS A 1 192 ? -1.568 -6.626 -19.278 1.00 98.12 192 LYS A O 1
ATOM 1599 N N . THR A 1 193 ? -2.898 -5.274 -18.067 1.00 96.81 193 THR A N 1
ATOM 1600 C CA . THR A 1 193 ? -2.485 -4.021 -18.716 1.00 96.81 193 THR A CA 1
ATOM 1601 C C . THR A 1 193 ? -0.970 -3.807 -18.660 1.00 96.81 193 THR A C 1
ATOM 1603 O O . THR A 1 193 ? -0.375 -3.390 -19.650 1.00 96.81 193 THR A O 1
ATOM 1606 N N . ILE A 1 194 ? -0.320 -4.163 -17.548 1.00 97.62 194 ILE A N 1
ATOM 1607 C CA . ILE A 1 194 ? 1.131 -3.986 -17.377 1.00 97.62 194 ILE A CA 1
ATOM 1608 C C . ILE A 1 194 ? 1.947 -4.963 -18.237 1.00 97.62 194 ILE A C 1
ATOM 1610 O O . ILE A 1 194 ? 3.101 -4.687 -18.556 1.00 97.62 194 ILE A O 1
ATOM 1614 N N . THR A 1 195 ? 1.344 -6.066 -18.693 1.00 97.94 195 THR A N 1
ATOM 1615 C CA . THR A 1 195 ? 2.008 -7.056 -19.563 1.00 97.94 195 THR A CA 1
ATOM 1616 C C . THR A 1 195 ? 2.150 -6.607 -21.024 1.00 97.94 195 THR A C 1
ATOM 1618 O O . THR A 1 195 ? 2.647 -7.370 -21.849 1.00 97.94 195 THR A O 1
ATOM 1621 N N . ASN A 1 196 ? 1.703 -5.394 -21.375 1.00 96.94 196 ASN A N 1
ATOM 1622 C CA . ASN A 1 196 ? 1.840 -4.865 -22.730 1.00 96.94 196 ASN A CA 1
ATOM 1623 C C . ASN A 1 196 ? 3.320 -4.620 -23.073 1.00 96.94 196 ASN A C 1
ATOM 1625 O O . ASN A 1 196 ? 3.999 -3.824 -22.422 1.00 96.94 196 ASN A O 1
ATOM 1629 N N . THR A 1 197 ? 3.815 -5.293 -24.113 1.00 96.94 197 THR A N 1
ATOM 1630 C CA . THR A 1 197 ? 5.203 -5.182 -24.584 1.00 96.94 197 THR A CA 1
ATOM 1631 C C . THR A 1 197 ? 5.467 -3.917 -25.395 1.00 96.94 197 THR A C 1
ATOM 1633 O O . THR A 1 197 ? 6.627 -3.602 -25.658 1.00 96.94 197 THR A O 1
ATOM 1636 N N . ASN A 1 198 ? 4.424 -3.187 -25.808 1.00 96.81 198 ASN A N 1
ATOM 1637 C CA . ASN A 1 198 ? 4.588 -1.871 -26.406 1.00 96.81 198 ASN A CA 1
ATOM 1638 C C . ASN A 1 198 ? 5.047 -0.874 -25.330 1.00 96.81 198 ASN A C 1
ATOM 1640 O O . ASN A 1 198 ? 4.256 -0.422 -24.503 1.00 96.81 198 ASN A O 1
ATOM 1644 N N . LEU A 1 199 ? 6.334 -0.523 -25.346 1.00 95.12 199 LEU A N 1
ATOM 1645 C CA . LEU A 1 199 ? 6.933 0.395 -24.375 1.00 95.12 199 LEU A CA 1
ATOM 1646 C C . LEU A 1 199 ? 6.343 1.810 -24.439 1.00 95.12 199 LEU A C 1
ATOM 1648 O O . LEU A 1 199 ? 6.384 2.523 -23.438 1.00 95.12 199 LEU A O 1
ATOM 1652 N N . ASP A 1 200 ? 5.769 2.230 -25.564 1.00 92.88 200 ASP A N 1
ATOM 1653 C CA . ASP A 1 200 ? 5.133 3.549 -25.660 1.00 92.88 200 ASP A CA 1
ATOM 1654 C C . ASP A 1 200 ? 3.816 3.607 -24.875 1.00 92.88 200 ASP A C 1
ATOM 1656 O O . ASP A 1 200 ? 3.440 4.659 -24.359 1.00 92.88 200 ASP A O 1
ATOM 1660 N N . GLU A 1 201 ? 3.160 2.459 -24.708 1.00 94.19 201 GLU A N 1
ATOM 1661 C CA . GLU A 1 201 ? 1.906 2.303 -23.966 1.00 94.19 201 GLU A CA 1
ATOM 1662 C C . GLU A 1 201 ? 2.117 1.751 -22.550 1.00 94.19 201 GLU A C 1
ATOM 1664 O O . GLU A 1 201 ? 1.223 1.841 -21.707 1.00 94.19 201 GLU A O 1
ATOM 1669 N N . ASN A 1 202 ? 3.289 1.178 -22.257 1.00 96.50 202 ASN A N 1
ATOM 1670 C CA . ASN A 1 202 ? 3.571 0.622 -20.942 1.00 96.50 202 ASN A CA 1
ATOM 1671 C C . ASN A 1 202 ? 3.791 1.739 -19.908 1.00 96.50 202 ASN A C 1
ATOM 1673 O O . ASN A 1 202 ? 4.640 2.626 -20.077 1.00 96.50 202 ASN A O 1
ATOM 1677 N N . LEU A 1 203 ? 3.038 1.665 -18.807 1.00 95.56 203 LEU A N 1
ATOM 1678 C CA . LEU A 1 203 ? 3.059 2.644 -17.722 1.00 95.56 203 LEU A CA 1
ATOM 1679 C C . LEU A 1 203 ? 4.453 2.802 -17.104 1.00 95.56 203 LEU A C 1
ATOM 1681 O O . LEU A 1 203 ? 4.858 3.924 -16.812 1.00 95.56 203 LEU A O 1
ATOM 1685 N N . PHE A 1 204 ? 5.214 1.714 -16.971 1.00 97.50 204 PHE A N 1
ATOM 1686 C CA . PHE A 1 204 ? 6.546 1.746 -16.363 1.00 97.50 204 PHE A CA 1
ATOM 1687 C C . PHE A 1 204 ? 7.600 2.439 -17.232 1.00 97.50 204 PHE A C 1
ATOM 1689 O O . PHE A 1 204 ? 8.646 2.834 -16.723 1.00 97.50 204 PHE A O 1
ATOM 1696 N N . ASN A 1 205 ? 7.324 2.642 -18.523 1.00 97.19 205 ASN A N 1
ATOM 1697 C CA . ASN A 1 205 ? 8.213 3.382 -19.415 1.00 97.19 205 ASN A CA 1
ATOM 1698 C C . ASN A 1 205 ? 7.915 4.891 -19.438 1.00 97.19 205 ASN A C 1
ATOM 1700 O O . ASN A 1 205 ? 8.606 5.644 -20.116 1.00 97.19 205 ASN A O 1
ATOM 1704 N N . SER A 1 206 ? 6.891 5.362 -18.719 1.00 96.38 206 SER A N 1
ATOM 1705 C CA . SER A 1 206 ? 6.472 6.772 -18.759 1.00 96.38 206 SER A CA 1
ATOM 1706 C C . SER A 1 206 ? 7.589 7.793 -18.519 1.00 96.38 206 SER A C 1
ATOM 1708 O O . SER A 1 206 ? 7.632 8.769 -19.273 1.00 96.38 206 SER A O 1
ATOM 1710 N N . PRO A 1 207 ? 8.531 7.579 -17.580 1.00 95.94 207 PRO A N 1
ATOM 1711 C CA . PRO A 1 207 ? 9.583 8.554 -17.316 1.00 95.94 207 PRO A CA 1
ATOM 1712 C C . PRO A 1 207 ? 10.508 8.795 -18.515 1.00 95.94 207 PRO A C 1
ATOM 1714 O O . PRO A 1 207 ? 10.933 9.922 -18.749 1.00 95.94 207 PRO A O 1
ATOM 1717 N N . THR A 1 208 ? 10.776 7.774 -19.337 1.00 96.06 208 THR A N 1
ATOM 1718 C CA . THR A 1 208 ? 11.690 7.903 -20.490 1.00 96.06 208 THR A CA 1
ATOM 1719 C C . THR A 1 208 ? 11.086 8.710 -21.640 1.00 96.06 208 THR A C 1
ATOM 1721 O O . THR A 1 208 ? 11.806 9.202 -22.506 1.00 96.06 208 THR A O 1
ATOM 1724 N N . ARG A 1 209 ? 9.763 8.917 -21.632 1.00 93.69 209 ARG A N 1
ATOM 1725 C CA . ARG A 1 209 ? 9.066 9.785 -22.594 1.00 93.69 209 ARG A CA 1
ATOM 1726 C C . ARG A 1 209 ? 9.134 11.267 -22.210 1.00 93.69 209 ARG A C 1
ATOM 1728 O O . ARG A 1 209 ? 8.740 12.115 -23.005 1.00 93.69 209 ARG A O 1
ATOM 1735 N N . GLN A 1 210 ? 9.605 11.585 -21.002 1.00 91.44 210 GLN A N 1
ATOM 1736 C CA . GLN A 1 210 ? 9.568 12.932 -20.421 1.00 91.44 210 GLN A CA 1
ATOM 1737 C C . GLN A 1 210 ? 10.902 13.317 -19.762 1.00 91.44 210 GLN A C 1
ATOM 1739 O O . GLN A 1 210 ? 10.932 13.880 -18.666 1.00 91.44 210 GLN A O 1
ATOM 1744 N N . PHE A 1 211 ? 12.024 13.033 -20.430 1.00 96.56 211 PHE A N 1
ATOM 1745 C CA . PHE A 1 211 ? 13.334 13.442 -19.923 1.00 96.56 211 PHE A CA 1
ATOM 1746 C C . PHE A 1 211 ? 13.429 14.967 -19.737 1.00 96.56 211 PHE A C 1
ATOM 1748 O O . PHE A 1 211 ? 13.036 15.723 -20.634 1.00 96.56 211 PHE A O 1
ATOM 1755 N N . PRO A 1 212 ? 14.015 15.444 -18.622 1.00 96.19 212 PRO A N 1
ATOM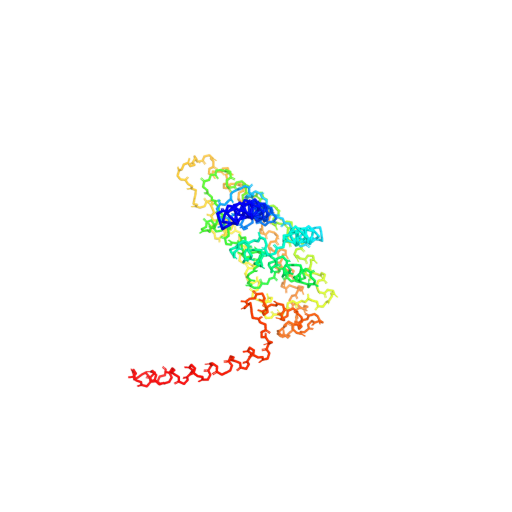 1756 C CA . PRO A 1 212 ? 14.336 16.855 -18.461 1.00 96.19 212 PRO A CA 1
ATOM 1757 C C . PRO A 1 212 ? 15.247 17.365 -19.585 1.00 96.19 212 PRO A C 1
ATOM 1759 O O . PRO A 1 212 ? 16.155 16.665 -20.035 1.00 96.19 212 PRO A O 1
ATOM 1762 N N . LEU A 1 213 ? 15.056 18.625 -19.992 1.00 96.12 213 LEU A N 1
ATOM 1763 C CA . LEU A 1 213 ? 15.842 19.265 -21.062 1.00 96.12 213 LEU A CA 1
ATOM 1764 C C . LEU A 1 213 ? 17.349 19.334 -20.764 1.00 96.12 213 LEU A C 1
ATOM 1766 O O . LEU A 1 213 ? 18.143 19.540 -21.675 1.00 96.12 213 LEU A O 1
ATOM 1770 N N . THR A 1 214 ? 17.739 19.175 -19.499 1.00 96.62 214 THR A N 1
ATOM 1771 C CA . THR A 1 214 ? 19.135 19.181 -19.050 1.00 96.62 214 THR A CA 1
ATOM 1772 C C . THR A 1 214 ? 19.895 17.899 -19.385 1.00 96.62 214 THR A C 1
ATOM 1774 O O . THR A 1 214 ? 21.109 17.884 -19.223 1.00 96.62 214 THR A O 1
ATOM 1777 N N . PHE A 1 215 ? 19.216 16.827 -19.805 1.00 98.19 215 PHE A N 1
ATOM 1778 C CA . PHE A 1 215 ? 19.858 15.556 -20.141 1.00 98.19 215 PHE A CA 1
ATOM 1779 C C . PHE A 1 215 ? 20.436 15.604 -21.557 1.00 98.19 215 PHE A C 1
ATOM 1781 O O . PHE A 1 215 ? 19.756 16.009 -22.505 1.00 98.19 215 PHE A O 1
ATOM 1788 N N . SER A 1 216 ? 21.664 15.119 -21.705 1.00 98.31 216 SER A N 1
ATOM 1789 C CA . SER A 1 216 ? 22.286 14.839 -22.999 1.00 98.31 216 SER A CA 1
ATOM 1790 C C . SER A 1 216 ? 21.615 13.656 -23.705 1.00 98.31 216 SER A C 1
ATOM 1792 O O . SER A 1 216 ? 20.970 12.811 -23.082 1.00 98.31 216 SER A O 1
ATOM 1794 N N . GLU A 1 217 ? 21.794 13.556 -25.022 1.00 98.19 217 GLU A N 1
ATOM 1795 C CA . GLU A 1 217 ? 21.268 12.425 -25.799 1.00 98.19 217 GLU A CA 1
ATOM 1796 C C . GLU A 1 217 ? 21.884 11.081 -25.375 1.00 98.19 217 GLU A C 1
ATOM 1798 O O . GLU A 1 217 ? 21.200 10.058 -25.386 1.00 98.19 217 GLU A O 1
ATOM 1803 N N . GLU A 1 218 ? 23.144 11.080 -24.932 1.00 98.38 218 GLU A N 1
ATOM 1804 C CA . GLU A 1 218 ? 23.807 9.885 -24.404 1.00 98.38 218 GLU A CA 1
ATOM 1805 C C . GLU A 1 218 ? 23.147 9.402 -23.103 1.00 98.38 218 GLU A C 1
ATOM 1807 O O . GLU A 1 218 ? 22.805 8.224 -22.981 1.00 98.38 218 GLU A O 1
ATOM 1812 N N . GLU A 1 219 ? 22.881 10.306 -22.156 1.00 98.56 219 GLU A N 1
ATOM 1813 C CA . GLU A 1 219 ? 22.205 9.968 -20.896 1.00 98.56 219 GLU A CA 1
ATOM 1814 C C . GLU A 1 219 ? 20.783 9.448 -21.137 1.00 98.56 219 GLU A C 1
ATOM 1816 O O . GLU A 1 219 ? 20.381 8.444 -20.537 1.00 98.56 219 GLU A O 1
ATOM 1821 N N . LYS A 1 220 ? 20.033 10.085 -22.050 1.00 98.50 220 LYS A N 1
ATOM 1822 C CA . LYS A 1 220 ? 18.693 9.628 -22.452 1.00 98.50 220 LYS A CA 1
ATOM 1823 C C . LYS A 1 220 ? 18.742 8.225 -23.044 1.00 98.50 220 LYS A C 1
ATOM 1825 O O . LYS A 1 220 ? 17.920 7.384 -22.676 1.00 98.50 220 LYS A O 1
ATOM 1830 N N . LEU A 1 221 ? 19.703 7.948 -23.926 1.00 98.44 221 LEU A N 1
ATOM 1831 C CA . LEU A 1 221 ? 19.869 6.635 -24.549 1.00 98.44 221 LEU A CA 1
ATOM 1832 C C . LEU A 1 221 ? 20.202 5.556 -23.509 1.00 98.44 221 LEU A C 1
ATOM 1834 O O . LEU A 1 221 ? 19.577 4.493 -23.504 1.00 98.44 221 LEU A O 1
ATOM 1838 N N . ILE A 1 222 ? 21.145 5.833 -22.603 1.00 98.50 222 ILE A N 1
ATOM 1839 C CA . ILE A 1 222 ? 21.538 4.902 -21.536 1.00 98.50 222 ILE A CA 1
ATOM 1840 C C . ILE A 1 222 ? 20.336 4.568 -20.647 1.00 98.50 222 ILE A C 1
ATOM 1842 O O . ILE A 1 222 ? 20.048 3.392 -20.419 1.00 98.50 222 ILE A O 1
ATOM 1846 N N . LEU A 1 223 ? 19.611 5.579 -20.162 1.00 98.62 223 LEU A N 1
ATOM 1847 C CA . LEU A 1 223 ? 18.459 5.364 -19.284 1.00 98.62 223 LEU A CA 1
ATOM 1848 C C . LEU A 1 223 ? 17.302 4.674 -20.006 1.00 98.62 223 LEU A C 1
ATOM 1850 O O . LEU A 1 223 ? 16.713 3.754 -19.445 1.00 98.62 223 LEU A O 1
ATOM 1854 N N . SER A 1 224 ? 17.026 5.038 -21.259 1.00 98.44 224 SER A N 1
ATOM 1855 C CA . SER A 1 224 ? 15.996 4.371 -22.065 1.00 98.44 224 SER A CA 1
ATOM 1856 C C . SER A 1 224 ? 16.283 2.878 -22.221 1.00 98.44 224 SER A C 1
ATOM 1858 O O . SER A 1 224 ? 15.380 2.058 -22.065 1.00 98.44 224 SER A O 1
ATOM 1860 N N . ASN A 1 225 ? 17.546 2.501 -22.452 1.00 98.62 225 ASN A N 1
ATOM 1861 C CA . ASN A 1 225 ? 17.943 1.096 -22.540 1.00 98.62 225 ASN A CA 1
ATOM 1862 C C . ASN A 1 225 ? 17.791 0.359 -21.202 1.00 98.62 225 ASN A C 1
ATOM 1864 O O . ASN A 1 225 ? 17.279 -0.759 -21.191 1.00 98.62 225 ASN A O 1
ATOM 1868 N N . LYS A 1 226 ? 18.167 0.982 -20.075 1.00 98.69 226 LYS A N 1
ATOM 1869 C CA . LYS A 1 226 ? 17.969 0.388 -18.740 1.00 98.69 226 LYS A CA 1
ATOM 1870 C C . LYS A 1 226 ? 16.489 0.169 -18.411 1.00 98.69 226 LYS A C 1
ATOM 1872 O O . LYS A 1 226 ? 16.127 -0.884 -17.899 1.00 98.69 226 LYS A O 1
ATOM 1877 N N . TYR A 1 227 ? 15.630 1.140 -18.720 1.00 98.50 227 TYR A N 1
ATOM 1878 C CA . TYR A 1 227 ? 14.186 1.028 -18.487 1.00 98.50 227 TYR A CA 1
ATOM 1879 C C . TYR A 1 227 ? 13.564 -0.028 -19.393 1.00 98.50 227 TYR A C 1
ATOM 1881 O O . TYR A 1 227 ? 12.789 -0.856 -18.925 1.00 98.50 227 TYR A O 1
ATOM 1889 N N . LYS A 1 228 ? 13.950 -0.059 -20.671 1.00 98.62 228 LYS A N 1
ATOM 1890 C CA . LYS A 1 228 ? 13.545 -1.119 -21.596 1.00 98.62 228 LYS A CA 1
ATOM 1891 C C . LYS A 1 228 ? 13.904 -2.506 -21.060 1.00 98.62 228 LYS A C 1
ATOM 1893 O O . LYS A 1 228 ? 13.050 -3.387 -21.091 1.00 98.62 228 LYS A O 1
ATOM 1898 N N . ASP A 1 229 ? 15.128 -2.691 -20.570 1.00 98.75 229 ASP A N 1
ATOM 1899 C CA . ASP A 1 229 ? 15.571 -3.956 -19.979 1.00 98.75 229 ASP A CA 1
ATOM 1900 C C . ASP A 1 229 ? 14.744 -4.326 -18.737 1.00 98.75 229 ASP A C 1
ATOM 1902 O O . ASP A 1 229 ? 14.124 -5.389 -18.712 1.00 98.75 229 ASP A O 1
ATOM 1906 N N . MET A 1 230 ? 14.628 -3.414 -17.766 1.00 98.81 230 MET A N 1
ATOM 1907 C CA . MET A 1 230 ? 13.800 -3.598 -16.566 1.00 98.81 230 MET A CA 1
ATOM 1908 C C . MET A 1 230 ? 12.357 -3.990 -16.918 1.00 98.81 230 MET A C 1
ATOM 1910 O O . MET A 1 230 ? 11.787 -4.908 -16.329 1.00 98.81 230 MET A O 1
ATOM 1914 N N . ILE A 1 231 ? 11.755 -3.327 -17.905 1.00 98.69 231 ILE A N 1
ATOM 1915 C CA . ILE A 1 231 ? 10.354 -3.554 -18.260 1.00 98.69 231 ILE A CA 1
ATOM 1916 C C . ILE A 1 231 ? 10.173 -4.887 -18.980 1.00 98.69 231 ILE A C 1
ATOM 1918 O O . ILE A 1 231 ? 9.353 -5.701 -18.556 1.00 98.69 231 ILE A O 1
ATOM 1922 N N . LEU A 1 232 ? 10.928 -5.120 -20.056 1.00 98.69 232 LEU A N 1
ATOM 1923 C CA . LEU A 1 232 ? 10.745 -6.301 -20.900 1.00 98.69 232 LEU A CA 1
ATOM 1924 C C . LEU A 1 232 ? 11.209 -7.586 -20.211 1.00 98.69 232 LEU A C 1
ATOM 1926 O O . LEU A 1 232 ? 10.564 -8.619 -20.373 1.00 98.69 232 LEU A O 1
ATOM 1930 N N . ASN A 1 233 ? 12.298 -7.521 -19.440 1.00 98.75 233 ASN A N 1
ATOM 1931 C CA . ASN A 1 233 ? 12.940 -8.708 -18.880 1.00 98.75 233 ASN A CA 1
ATOM 1932 C C . ASN A 1 233 ? 12.589 -8.967 -17.411 1.00 98.75 233 ASN A C 1
ATOM 1934 O O . ASN A 1 233 ? 12.811 -10.083 -16.944 1.00 98.75 233 ASN A O 1
ATOM 1938 N N . LYS A 1 234 ? 12.028 -7.990 -16.681 1.00 98.81 234 LYS A N 1
ATOM 1939 C CA . LYS A 1 234 ? 11.680 -8.168 -15.260 1.00 98.81 234 LYS A CA 1
ATOM 1940 C C . LYS A 1 234 ? 10.215 -7.857 -14.939 1.00 98.81 234 LYS A C 1
ATOM 1942 O O . LYS A 1 234 ? 9.490 -8.756 -14.515 1.00 98.81 234 LYS A O 1
ATOM 1947 N N . ILE A 1 235 ? 9.747 -6.629 -15.187 1.00 98.69 235 ILE A N 1
ATOM 1948 C CA . ILE A 1 235 ? 8.381 -6.196 -14.825 1.00 98.69 235 ILE A CA 1
ATOM 1949 C C . ILE A 1 235 ? 7.316 -6.997 -15.578 1.00 98.69 235 ILE A C 1
ATOM 1951 O O . ILE A 1 235 ? 6.429 -7.565 -14.945 1.00 98.69 235 ILE A O 1
ATOM 1955 N N . ILE A 1 236 ? 7.394 -7.078 -16.911 1.00 98.75 236 ILE A N 1
ATOM 1956 C CA . ILE A 1 236 ? 6.397 -7.804 -17.712 1.00 98.75 236 ILE A CA 1
ATOM 1957 C C . ILE A 1 236 ? 6.327 -9.286 -17.304 1.00 98.75 236 ILE A C 1
ATOM 1959 O O . ILE A 1 236 ? 5.216 -9.749 -17.034 1.00 98.75 236 ILE A O 1
ATOM 1963 N N . PRO A 1 237 ? 7.447 -10.034 -17.195 1.00 98.75 237 PRO A N 1
ATOM 1964 C CA . PRO A 1 237 ? 7.415 -11.414 -16.713 1.00 98.75 237 PRO A CA 1
ATOM 1965 C C . PRO A 1 237 ? 6.803 -11.573 -15.316 1.00 98.75 237 PRO A C 1
ATOM 1967 O O . PRO A 1 237 ? 5.976 -12.463 -15.122 1.00 98.75 237 PRO A O 1
ATOM 1970 N N . ALA A 1 238 ? 7.143 -10.701 -14.360 1.00 98.69 238 ALA A N 1
ATOM 1971 C CA . ALA A 1 238 ? 6.593 -10.764 -13.005 1.00 98.69 238 ALA A CA 1
ATOM 1972 C C . ALA A 1 238 ? 5.078 -10.498 -12.978 1.00 98.69 238 ALA A C 1
ATOM 1974 O O . ALA A 1 238 ? 4.322 -11.249 -12.361 1.00 98.69 238 ALA A O 1
ATOM 1975 N N . TYR A 1 239 ? 4.609 -9.483 -13.709 1.00 98.75 239 TYR A N 1
ATOM 1976 C CA . TYR A 1 239 ? 3.178 -9.200 -13.838 1.00 98.75 239 TYR A CA 1
ATOM 1977 C C . TYR A 1 239 ? 2.427 -10.292 -14.600 1.00 98.75 239 TYR A C 1
ATOM 1979 O O . TYR A 1 239 ? 1.280 -10.576 -14.266 1.00 98.75 239 TYR A O 1
ATOM 1987 N N . GLN A 1 240 ? 3.050 -10.923 -15.599 1.00 98.75 240 GLN A N 1
ATOM 1988 C CA . GLN A 1 240 ? 2.453 -12.046 -16.321 1.00 98.75 240 GLN A CA 1
ATOM 1989 C C . GLN A 1 240 ? 2.315 -13.272 -15.407 1.00 98.75 240 GLN A C 1
ATOM 1991 O O . GLN A 1 240 ? 1.237 -13.860 -15.364 1.00 98.75 240 GLN A O 1
ATOM 1996 N N . LYS A 1 241 ? 3.341 -13.590 -14.604 1.00 98.62 241 LYS A N 1
ATOM 1997 C CA . LYS A 1 241 ? 3.282 -14.647 -13.580 1.00 98.62 241 LYS A CA 1
ATOM 1998 C C . LYS A 1 241 ? 2.147 -14.395 -12.585 1.00 98.62 241 LYS A C 1
ATOM 2000 O O . LYS A 1 241 ? 1.301 -15.264 -12.384 1.00 98.62 241 LYS A O 1
ATOM 2005 N N . LEU A 1 242 ? 2.078 -13.186 -12.026 1.00 98.56 242 LEU A N 1
ATOM 2006 C CA . LEU A 1 242 ? 1.034 -12.820 -11.072 1.00 98.56 242 LEU A CA 1
ATOM 2007 C C . LEU A 1 242 ? -0.364 -12.810 -11.718 1.00 98.56 242 LEU A C 1
ATOM 2009 O O . LEU A 1 242 ? -1.328 -13.263 -11.106 1.00 98.56 242 LEU A O 1
ATOM 2013 N N . TYR A 1 243 ? -0.493 -12.334 -12.961 1.00 98.69 243 TYR A N 1
ATOM 2014 C CA . TYR A 1 243 ? -1.740 -12.408 -13.729 1.00 98.69 243 TYR A CA 1
ATOM 2015 C C . TYR A 1 243 ? -2.207 -13.857 -13.893 1.00 98.69 243 TYR A C 1
ATOM 2017 O O . TYR A 1 243 ? -3.382 -14.147 -13.654 1.00 98.69 243 TYR A O 1
ATOM 2025 N N . ASP A 1 244 ? -1.305 -14.762 -14.278 1.00 98.75 244 ASP A N 1
ATOM 2026 C CA . ASP A 1 244 ? -1.628 -16.172 -14.483 1.00 98.75 244 ASP A CA 1
ATOM 2027 C C . ASP A 1 244 ? -2.005 -16.855 -13.166 1.00 98.75 244 ASP A C 1
ATOM 2029 O O . ASP A 1 244 ? -3.001 -17.578 -13.131 1.00 98.75 244 ASP A O 1
ATOM 2033 N N . PHE A 1 245 ? -1.294 -16.567 -12.071 1.00 98.75 245 PHE A N 1
ATOM 2034 C CA . PHE A 1 245 ? -1.676 -17.012 -10.730 1.00 98.75 245 PHE A CA 1
ATOM 2035 C C . PHE A 1 245 ? -3.080 -16.524 -10.356 1.00 98.75 245 PHE A C 1
ATOM 2037 O O . PHE A 1 245 ? -3.965 -17.325 -10.042 1.00 98.75 245 PHE A O 1
ATOM 2044 N N . MET A 1 246 ? -3.322 -15.214 -10.456 1.00 98.56 246 MET A N 1
ATOM 2045 C CA . MET A 1 246 ? -4.592 -14.611 -10.058 1.00 98.56 246 MET A CA 1
ATOM 2046 C C . MET A 1 246 ? -5.766 -15.147 -10.876 1.00 98.56 246 MET A C 1
ATOM 2048 O O . MET A 1 246 ? -6.845 -15.394 -10.336 1.00 98.56 246 MET A O 1
ATOM 2052 N N . LYS A 1 247 ? -5.562 -15.342 -12.181 1.00 98.50 247 LYS A N 1
ATOM 2053 C CA . LYS A 1 247 ? -6.594 -15.798 -13.111 1.00 98.50 247 LYS A CA 1
ATOM 2054 C C . LYS A 1 247 ? -6.862 -17.296 -13.026 1.00 98.50 247 LYS A C 1
ATOM 2056 O O . LYS A 1 247 ? -8.027 -17.689 -13.027 1.00 98.50 247 LYS A O 1
ATOM 2061 N N . ASN A 1 248 ? -5.814 -18.114 -13.024 1.00 98.00 248 ASN A N 1
ATOM 2062 C CA . ASN A 1 248 ? -5.945 -19.558 -13.216 1.00 98.00 248 ASN A CA 1
ATOM 2063 C C . ASN A 1 248 ? -6.054 -20.308 -11.887 1.00 98.00 248 ASN A C 1
ATOM 2065 O O . ASN A 1 248 ? -6.695 -21.354 -11.831 1.00 98.00 248 ASN A O 1
ATOM 2069 N N . GLU A 1 249 ? -5.462 -19.771 -10.822 1.00 97.94 249 GLU A N 1
ATOM 2070 C CA . GLU A 1 249 ? -5.390 -20.440 -9.529 1.00 97.94 249 GLU A CA 1
ATOM 2071 C C . GLU A 1 249 ? -6.221 -19.708 -8.470 1.00 97.94 249 GLU A C 1
ATOM 2073 O O . GLU A 1 249 ? -7.237 -20.241 -8.011 1.00 97.94 249 GLU A O 1
ATOM 2078 N N . TYR A 1 250 ? -5.858 -18.466 -8.140 1.00 98.44 250 TYR A N 1
ATOM 2079 C CA . TYR A 1 250 ? -6.454 -17.723 -7.027 1.00 98.44 250 TYR A CA 1
ATOM 2080 C C . TYR A 1 250 ? -7.958 -17.476 -7.218 1.00 98.44 250 TYR A C 1
ATOM 2082 O O . TYR A 1 250 ? -8.749 -17.710 -6.305 1.00 98.44 250 TYR A O 1
ATOM 2090 N N . LEU A 1 251 ? -8.397 -17.085 -8.424 1.00 98.25 251 LEU A N 1
ATOM 2091 C CA . LEU A 1 251 ? -9.816 -16.839 -8.725 1.00 98.25 251 LEU A CA 1
ATOM 2092 C C . LEU A 1 251 ? -10.711 -18.059 -8.455 1.00 98.25 251 LEU A C 1
ATOM 2094 O O . LEU A 1 251 ? -11.860 -17.893 -8.047 1.00 98.25 251 LEU A O 1
ATOM 2098 N N . SER A 1 252 ? -10.203 -19.274 -8.678 1.00 97.19 252 SER A N 1
ATOM 2099 C CA . SER A 1 252 ? -10.964 -20.505 -8.430 1.00 97.19 252 SER A CA 1
ATOM 2100 C C . SER A 1 252 ? -11.160 -20.787 -6.937 1.00 97.19 252 SER A C 1
ATOM 2102 O O . SER A 1 252 ? -12.152 -21.409 -6.558 1.00 97.19 252 SER A O 1
ATOM 2104 N N . LYS A 1 253 ? -10.229 -20.310 -6.100 1.00 97.44 253 LYS A N 1
ATOM 2105 C CA . LYS A 1 253 ? -10.251 -20.446 -4.639 1.00 97.44 253 LYS A CA 1
ATOM 2106 C C . LYS A 1 253 ? -10.922 -19.277 -3.933 1.00 97.44 253 LYS A C 1
ATOM 2108 O O . LYS A 1 253 ? -11.339 -19.443 -2.794 1.00 97.44 253 LYS A O 1
ATOM 2113 N N . GLY A 1 254 ? -11.038 -18.127 -4.596 1.00 95.75 254 GLY A N 1
ATOM 2114 C CA . GLY A 1 254 ? -11.728 -16.964 -4.057 1.00 95.75 254 GLY A CA 1
ATOM 2115 C C . GLY A 1 254 ? -13.154 -17.300 -3.623 1.00 95.75 254 GLY A C 1
ATOM 2116 O O . GLY A 1 254 ? -13.817 -18.163 -4.200 1.00 95.75 254 GLY A O 1
ATOM 2117 N N . ARG A 1 255 ? -13.645 -16.600 -2.606 1.00 95.94 255 ARG A N 1
ATOM 2118 C CA . ARG A 1 255 ? -14.981 -16.827 -2.035 1.00 95.94 255 ARG A CA 1
ATOM 2119 C C . ARG A 1 255 ? -16.082 -16.130 -2.834 1.00 95.94 255 ARG A C 1
ATOM 2121 O O . ARG A 1 255 ? -15.849 -15.100 -3.463 1.00 95.94 255 ARG A O 1
ATOM 2128 N N . ASP A 1 256 ? -17.294 -16.677 -2.802 1.00 96.75 256 ASP A N 1
ATOM 2129 C CA . ASP A 1 256 ? -18.469 -16.033 -3.413 1.00 96.75 256 ASP A CA 1
ATOM 2130 C C . ASP A 1 256 ? -19.148 -15.025 -2.465 1.00 96.75 256 ASP A C 1
ATOM 2132 O O . ASP A 1 256 ? -19.875 -14.140 -2.917 1.00 96.75 256 ASP A O 1
ATOM 2136 N N . SER A 1 257 ? -18.890 -15.129 -1.158 1.00 96.12 257 SER A N 1
ATOM 2137 C CA . SER A 1 257 ? -19.401 -14.212 -0.138 1.00 96.12 257 SER A CA 1
ATOM 2138 C C . SER A 1 257 ? -18.763 -12.823 -0.224 1.00 96.12 257 SER A C 1
ATOM 2140 O O . SER A 1 257 ? -17.657 -12.644 -0.736 1.00 96.12 257 SER A O 1
ATOM 2142 N N . SER A 1 258 ? -19.472 -11.835 0.323 1.00 94.38 258 SER A N 1
ATOM 2143 C CA . SER A 1 258 ? -18.952 -10.490 0.610 1.00 94.38 258 SER A CA 1
ATOM 2144 C C . SER A 1 258 ? -18.760 -10.322 2.118 1.00 94.38 258 SER A C 1
ATOM 2146 O O . SER A 1 258 ? -19.137 -11.215 2.867 1.00 94.38 258 SER A O 1
ATOM 2148 N N . GLY A 1 259 ? -18.170 -9.206 2.549 1.00 93.62 259 GLY A N 1
ATOM 2149 C CA . GLY A 1 259 ? -17.951 -8.928 3.974 1.00 93.62 259 GLY A CA 1
ATOM 2150 C C . GLY A 1 259 ? -16.728 -9.648 4.542 1.00 93.62 259 GLY A C 1
ATOM 2151 O O . GLY A 1 259 ? -16.267 -10.639 3.973 1.00 93.62 259 GLY A O 1
ATOM 2152 N N . ILE A 1 260 ? -16.130 -9.083 5.589 1.00 94.00 260 ILE A N 1
ATOM 2153 C CA . ILE A 1 260 ? -14.944 -9.638 6.264 1.00 94.00 260 ILE A CA 1
ATOM 2154 C C . ILE A 1 260 ? -15.325 -10.587 7.412 1.00 94.00 260 ILE A C 1
ATOM 2156 O O . ILE A 1 260 ? -14.532 -11.435 7.796 1.00 94.00 260 ILE A O 1
ATOM 2160 N N . ASP A 1 261 ? -16.575 -10.514 7.870 1.00 93.12 261 ASP A N 1
ATOM 2161 C CA . ASP A 1 261 ? -17.223 -11.316 8.918 1.00 93.12 261 ASP A CA 1
ATOM 2162 C C . ASP A 1 261 ? -17.225 -12.831 8.658 1.00 93.12 261 ASP A C 1
ATOM 2164 O O . ASP A 1 261 ? -17.544 -13.623 9.537 1.00 93.12 261 ASP A O 1
ATOM 2168 N N . VAL A 1 262 ? -16.849 -13.242 7.449 1.00 94.12 262 VAL A N 1
ATOM 2169 C CA . VAL A 1 262 ? -16.680 -14.648 7.070 1.00 94.12 262 VAL A CA 1
ATOM 2170 C C . VAL A 1 262 ? -15.442 -15.299 7.689 1.00 94.12 262 VAL A C 1
ATOM 2172 O O . VAL A 1 262 ? -15.346 -16.525 7.681 1.00 94.12 262 VAL A O 1
ATOM 2175 N N . PHE A 1 263 ? -14.483 -14.501 8.159 1.00 93.75 263 PHE A N 1
ATOM 2176 C CA . PHE A 1 263 ? -13.286 -14.977 8.848 1.00 93.75 263 PHE A CA 1
ATOM 2177 C C . PHE A 1 263 ? -13.512 -14.997 10.360 1.00 93.75 263 PHE A C 1
ATOM 2179 O O . PHE A 1 263 ? -14.315 -14.224 10.879 1.00 93.75 263 PHE A O 1
ATOM 2186 N N . GLU A 1 264 ? -12.794 -15.871 11.068 1.00 92.56 264 GLU A N 1
ATOM 2187 C CA . GLU A 1 264 ? -12.907 -16.015 12.527 1.00 92.56 264 GLU A CA 1
ATOM 2188 C C . GLU A 1 264 ? -12.622 -14.693 13.259 1.00 92.56 264 GLU A C 1
ATOM 2190 O O . GLU A 1 264 ? -13.370 -14.313 14.155 1.00 92.56 264 GLU A O 1
ATOM 2195 N N . ASP A 1 265 ? -11.610 -13.949 12.806 1.00 94.00 265 ASP A N 1
ATOM 2196 C CA . ASP A 1 265 ? -11.240 -12.612 13.286 1.00 94.00 265 ASP A CA 1
ATOM 2197 C C . ASP A 1 265 ? -12.000 -11.476 12.570 1.00 94.00 265 ASP A C 1
ATOM 2199 O O . ASP A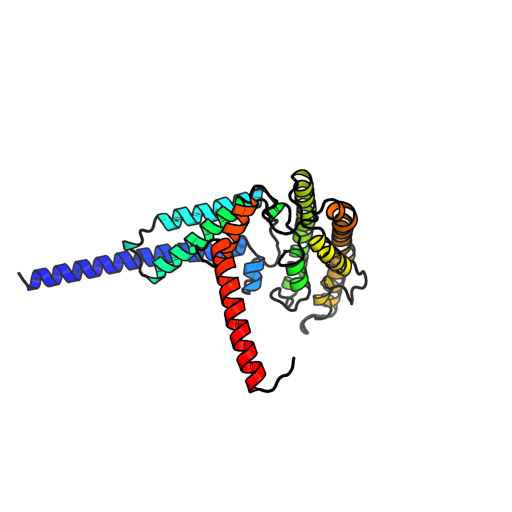 1 265 ? -11.714 -10.298 12.777 1.00 94.00 265 ASP A O 1
ATOM 2203 N N . GLY A 1 266 ? -12.983 -11.796 11.723 1.00 95.19 266 GLY A N 1
ATOM 2204 C CA . GLY A 1 266 ? -13.639 -10.842 10.830 1.00 95.19 266 GLY A CA 1
ATOM 2205 C C . GLY A 1 266 ? -14.410 -9.740 11.554 1.00 95.19 266 GLY A C 1
ATOM 2206 O O . GLY A 1 266 ? -14.333 -8.574 11.169 1.00 95.19 266 GLY A O 1
ATOM 2207 N N . SER A 1 267 ? -15.134 -10.086 12.622 1.00 94.94 267 SER A N 1
ATOM 2208 C CA . SER A 1 267 ? -15.849 -9.095 13.440 1.00 94.94 267 SER A CA 1
ATOM 2209 C C . SER A 1 267 ? -14.878 -8.145 14.146 1.00 94.94 267 SER A C 1
ATOM 2211 O O . SER A 1 267 ? -15.103 -6.935 14.167 1.00 94.94 267 SER A O 1
ATOM 2213 N N . ASP A 1 268 ? -13.780 -8.679 14.682 1.00 95.75 268 ASP A N 1
ATOM 2214 C CA . ASP A 1 268 ? -12.756 -7.886 15.364 1.00 95.75 268 ASP A CA 1
ATOM 2215 C C . ASP A 1 268 ? -12.030 -6.975 14.371 1.00 95.75 268 ASP A C 1
ATOM 2217 O O . ASP A 1 268 ? -11.879 -5.782 14.629 1.00 95.75 268 ASP A O 1
ATOM 2221 N N . TYR A 1 269 ? -11.697 -7.484 13.181 1.00 96.56 269 TYR A N 1
ATOM 2222 C CA . TYR A 1 269 ? -11.117 -6.683 12.104 1.00 96.56 269 TYR A CA 1
ATOM 2223 C C . TYR A 1 269 ? -12.062 -5.572 11.632 1.00 96.56 269 TYR A C 1
ATOM 2225 O O . TYR A 1 269 ? -11.623 -4.463 11.318 1.00 96.56 269 TYR A O 1
ATOM 2233 N N . TYR A 1 270 ? -13.370 -5.839 11.577 1.00 96.62 270 TYR A N 1
ATOM 2234 C CA . TYR A 1 270 ? -14.355 -4.832 11.190 1.00 96.62 270 TYR A CA 1
ATOM 2235 C C . TYR A 1 270 ? -14.476 -3.719 12.239 1.00 96.62 270 TYR A C 1
ATOM 2237 O O . TYR A 1 270 ? -14.478 -2.542 11.877 1.00 96.62 270 TYR A O 1
ATOM 2245 N N . ASN A 1 271 ? -14.490 -4.067 13.529 1.00 95.00 271 ASN A N 1
ATOM 2246 C CA . ASN A 1 271 ? -14.485 -3.092 14.624 1.00 95.00 271 ASN A CA 1
ATOM 2247 C C . ASN A 1 271 ? -13.186 -2.276 14.658 1.00 95.00 271 ASN A C 1
ATOM 2249 O O . ASN A 1 271 ? -13.227 -1.048 14.761 1.00 95.00 271 ASN A O 1
ATOM 2253 N N . TYR A 1 272 ? -12.042 -2.939 14.479 1.00 96.38 272 TYR A N 1
ATOM 2254 C CA . TYR A 1 272 ? -10.751 -2.285 14.290 1.00 96.38 272 TYR A CA 1
ATOM 2255 C C . TYR A 1 272 ? -10.795 -1.281 13.128 1.00 96.38 272 TYR A C 1
ATOM 2257 O O . TYR A 1 272 ? -10.394 -0.127 13.277 1.00 96.38 272 TYR A O 1
ATOM 2265 N N . SER A 1 273 ? -11.352 -1.690 11.984 1.00 96.38 273 SER A N 1
ATOM 2266 C CA . SER A 1 273 ? -11.482 -0.835 10.799 1.00 96.38 273 SER A CA 1
ATOM 2267 C C . SER A 1 273 ? -12.391 0.371 11.055 1.00 96.38 273 SER A C 1
ATOM 2269 O O . SER A 1 273 ? -12.067 1.479 10.629 1.00 96.38 273 SER A O 1
ATOM 2271 N N . ILE A 1 274 ? -13.509 0.200 11.774 1.00 96.94 274 ILE A N 1
ATOM 2272 C CA . ILE A 1 274 ? -14.384 1.312 12.178 1.00 96.94 274 ILE A CA 1
ATOM 2273 C C . ILE A 1 274 ? -13.582 2.340 12.978 1.00 96.94 274 ILE A C 1
ATOM 2275 O O . ILE A 1 274 ? -13.556 3.516 12.603 1.00 96.94 274 ILE A O 1
ATOM 2279 N N . LYS A 1 275 ? -12.879 1.901 14.025 1.00 95.12 275 LYS A N 1
ATOM 2280 C CA . LYS A 1 275 ? -12.036 2.764 14.861 1.00 95.12 275 LYS A CA 1
ATOM 2281 C C . LYS A 1 275 ? -10.968 3.480 14.032 1.00 95.12 275 LYS A C 1
ATOM 2283 O O . LYS A 1 275 ? -10.842 4.699 14.133 1.00 95.12 275 LYS A O 1
ATOM 2288 N N . LEU A 1 276 ? -10.251 2.751 13.174 1.00 95.88 276 LEU A N 1
ATOM 2289 C CA . LEU A 1 276 ? -9.188 3.296 12.324 1.00 95.88 276 LEU A CA 1
ATOM 2290 C C . LEU A 1 276 ? -9.700 4.392 11.377 1.00 95.88 276 LEU A C 1
ATOM 2292 O O . LEU A 1 276 ? -9.077 5.445 11.266 1.00 95.88 276 LEU A O 1
ATOM 2296 N N . TYR A 1 277 ? -10.823 4.160 10.690 1.00 96.12 277 TYR A N 1
ATOM 2297 C CA . TYR A 1 277 ? -11.300 5.064 9.636 1.00 96.12 277 TYR A CA 1
ATOM 2298 C C . TYR A 1 277 ? -12.212 6.188 10.122 1.00 96.12 277 TYR A C 1
ATOM 2300 O O . TYR A 1 277 ? -12.398 7.169 9.403 1.00 96.12 277 TYR A O 1
ATOM 2308 N N . THR A 1 278 ? -12.816 6.052 11.301 1.00 95.44 278 THR A N 1
ATOM 2309 C CA . THR A 1 278 ? -13.824 7.012 11.778 1.00 95.44 278 THR A CA 1
ATOM 2310 C C . THR A 1 278 ? -13.481 7.647 13.117 1.00 95.44 278 THR A C 1
ATOM 2312 O O . THR 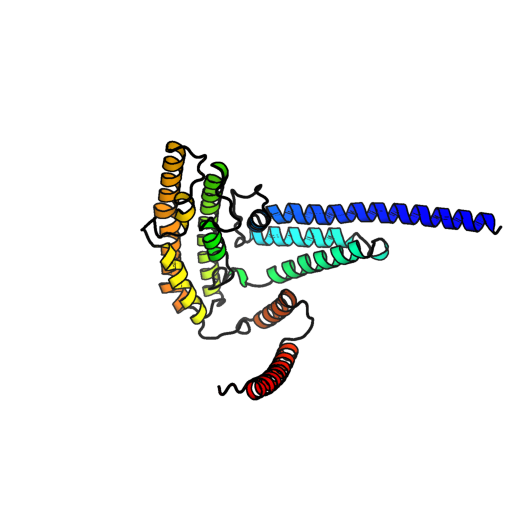A 1 278 ? -14.109 8.641 13.476 1.00 95.44 278 THR A O 1
ATOM 2315 N N . THR A 1 279 ? -12.506 7.108 13.860 1.00 94.38 279 THR A N 1
ATOM 2316 C CA . THR A 1 279 ? -12.140 7.530 15.229 1.00 94.38 279 THR A CA 1
ATOM 2317 C C . THR A 1 279 ? -13.296 7.495 16.239 1.00 94.38 279 THR A C 1
ATOM 2319 O O . THR A 1 279 ? -13.190 8.050 17.329 1.00 94.38 279 THR A O 1
ATOM 2322 N N . THR A 1 280 ? -14.415 6.859 15.879 1.00 93.88 280 THR A N 1
ATOM 2323 C CA . THR A 1 280 ? -15.582 6.697 16.745 1.00 93.88 280 THR A CA 1
ATOM 2324 C C . THR A 1 280 ? -15.461 5.439 17.594 1.00 93.88 280 THR A C 1
ATOM 2326 O O . THR A 1 280 ? -14.812 4.472 17.202 1.00 93.88 280 THR A O 1
ATOM 2329 N N . GLU A 1 281 ? -16.177 5.437 18.712 1.00 90.06 281 GLU A N 1
ATOM 2330 C CA . GLU A 1 281 ? -16.387 4.261 19.563 1.00 90.06 281 GLU A CA 1
ATOM 2331 C C . GLU A 1 281 ? -17.763 3.611 19.310 1.00 90.06 281 GLU A C 1
ATOM 2333 O O . GLU A 1 281 ? -18.165 2.690 20.018 1.00 90.06 281 GLU A O 1
ATOM 2338 N N . MET A 1 282 ? -18.524 4.107 18.323 1.00 95.19 282 MET A N 1
ATOM 2339 C CA . MET A 1 282 ? -19.797 3.499 17.925 1.00 95.19 282 MET A CA 1
ATOM 2340 C C . MET A 1 282 ? -19.582 2.103 17.340 1.00 95.19 282 MET A C 1
ATOM 2342 O O . MET A 1 282 ? -18.684 1.869 16.532 1.00 95.19 282 MET A O 1
ATOM 2346 N N . THR A 1 283 ? -20.494 1.201 17.675 1.00 94.94 283 THR A N 1
ATOM 2347 C CA . THR A 1 283 ? -20.570 -0.138 17.089 1.00 94.94 283 THR A CA 1
ATOM 2348 C C . THR A 1 283 ? -21.040 -0.098 15.632 1.00 94.94 283 THR A C 1
ATOM 2350 O O . THR A 1 283 ? -21.694 0.851 15.184 1.00 94.94 283 THR A O 1
ATOM 2353 N N . ALA A 1 284 ? -20.774 -1.178 14.892 1.00 95.75 284 ALA A N 1
ATOM 2354 C CA . ALA A 1 284 ? -21.282 -1.369 13.533 1.00 95.75 284 ALA A CA 1
ATOM 2355 C C . ALA A 1 284 ? -22.808 -1.171 13.430 1.00 95.75 284 ALA A C 1
ATOM 2357 O O . ALA A 1 284 ? -23.285 -0.495 12.516 1.00 95.75 284 ALA A O 1
ATOM 2358 N N . ASP A 1 285 ? -23.568 -1.704 14.391 1.00 96.00 285 ASP A N 1
ATOM 2359 C CA . ASP A 1 285 ? -25.031 -1.596 14.427 1.00 96.00 285 ASP A CA 1
ATOM 2360 C C . ASP A 1 285 ? -25.502 -0.157 14.668 1.00 96.00 285 ASP A C 1
ATOM 2362 O O . ASP A 1 285 ? -26.453 0.310 14.032 1.00 96.00 285 ASP A O 1
ATOM 2366 N N . GLU A 1 286 ? -24.828 0.578 15.555 1.00 97.38 286 GLU A N 1
ATOM 2367 C CA . GLU A 1 286 ? -25.127 1.990 15.803 1.00 97.38 286 GLU A CA 1
ATOM 2368 C C . GLU A 1 286 ? -24.844 2.844 14.568 1.00 97.38 286 GLU A C 1
ATOM 2370 O O . GLU A 1 286 ? -25.671 3.685 14.201 1.00 97.38 286 GLU A O 1
ATOM 2375 N N . ILE A 1 287 ? -23.722 2.595 13.887 1.00 97.75 287 ILE A N 1
ATOM 2376 C CA . ILE A 1 287 ? -23.369 3.271 12.634 1.00 97.75 287 ILE A CA 1
ATOM 2377 C C . ILE A 1 287 ? -24.398 2.948 11.550 1.00 97.75 287 ILE A C 1
ATOM 2379 O O . ILE A 1 287 ? -24.871 3.854 10.862 1.00 97.75 287 ILE A O 1
ATOM 2383 N N . HIS A 1 288 ? -24.797 1.683 11.413 1.00 97.75 288 HIS A N 1
ATOM 2384 C CA . HIS A 1 288 ? -25.796 1.278 10.429 1.00 97.75 288 HIS A CA 1
ATOM 2385 C C . HIS A 1 288 ? -27.143 1.965 10.677 1.00 97.75 288 HIS A C 1
ATOM 2387 O O . HIS A 1 288 ? -27.736 2.542 9.761 1.00 97.75 288 HIS A O 1
ATOM 2393 N N . LYS A 1 289 ? -27.607 1.970 11.932 1.00 98.44 289 LYS A N 1
ATOM 2394 C CA . LYS A 1 289 ? -28.857 2.625 12.324 1.00 98.44 289 LYS A CA 1
ATOM 2395 C C . LYS A 1 289 ? -28.813 4.136 12.090 1.00 98.44 289 LYS A C 1
ATOM 2397 O O . LYS A 1 289 ? -29.784 4.692 11.572 1.00 98.44 289 LYS A O 1
ATOM 2402 N N . LEU A 1 290 ? -27.700 4.790 12.430 1.00 98.06 290 LEU A N 1
ATOM 2403 C CA . LEU A 1 290 ? -27.490 6.209 12.138 1.00 98.06 290 LEU A CA 1
ATOM 2404 C C . LEU A 1 290 ? -27.548 6.464 10.627 1.00 98.06 290 LEU A C 1
ATOM 2406 O O . LEU A 1 290 ? -28.291 7.340 10.185 1.00 98.06 290 LEU A O 1
ATOM 2410 N N . GLY A 1 291 ? -26.852 5.649 9.832 1.00 98.06 291 GLY A N 1
ATOM 2411 C CA . GLY A 1 291 ? -26.851 5.741 8.374 1.00 98.06 291 GLY A CA 1
ATOM 2412 C C . GLY A 1 291 ? -28.253 5.640 7.769 1.00 98.06 291 GLY A C 1
ATOM 2413 O O . GLY A 1 291 ? -28.629 6.485 6.960 1.00 98.06 291 GLY A O 1
ATOM 2414 N N . LEU A 1 292 ? -29.066 4.671 8.206 1.00 98.69 292 LEU A N 1
ATOM 2415 C CA . LEU A 1 292 ? -30.462 4.548 7.765 1.00 98.69 292 LEU A CA 1
ATOM 2416 C C . LEU A 1 292 ? -31.281 5.808 8.082 1.00 98.69 292 LEU A C 1
ATOM 2418 O O . LEU A 1 292 ? -32.068 6.260 7.245 1.00 98.69 292 LEU A O 1
ATOM 2422 N N . SER A 1 293 ? -31.087 6.391 9.269 1.00 98.50 293 SER A N 1
ATOM 2423 C CA . SER A 1 293 ? -31.797 7.609 9.666 1.00 98.50 293 SER A CA 1
ATOM 2424 C C . SER A 1 293 ? -31.382 8.835 8.843 1.00 98.50 293 SER A C 1
ATOM 2426 O O . SER A 1 293 ? -32.250 9.586 8.390 1.00 98.50 293 SER A O 1
ATOM 2428 N N . GLU A 1 294 ? -30.087 9.000 8.559 1.00 98.44 294 GLU A N 1
ATOM 2429 C CA . GLU A 1 294 ? -29.594 10.115 7.747 1.00 98.44 294 GLU A CA 1
ATOM 2430 C C . GLU A 1 294 ? -29.975 9.956 6.268 1.00 98.44 294 GLU A C 1
ATOM 2432 O O . GLU A 1 294 ? -30.372 10.938 5.644 1.00 98.44 294 GLU A O 1
ATOM 2437 N N . VAL A 1 295 ? -29.977 8.736 5.712 1.00 98.50 295 VAL A N 1
ATOM 2438 C CA . VAL A 1 295 ? -30.476 8.488 4.344 1.00 98.50 295 VAL A CA 1
ATOM 2439 C C . VAL A 1 295 ? -31.938 8.912 4.211 1.00 98.50 295 VAL A C 1
ATOM 2441 O O . VAL A 1 295 ? -32.287 9.608 3.255 1.00 98.50 295 VAL A O 1
ATOM 2444 N N . ALA A 1 296 ? -32.796 8.537 5.164 1.00 98.31 296 ALA A N 1
ATOM 2445 C CA . ALA A 1 296 ? -34.212 8.903 5.134 1.00 98.31 296 ALA A CA 1
ATOM 2446 C C . ALA A 1 296 ? -34.419 10.427 5.219 1.00 98.31 296 ALA A C 1
ATOM 2448 O O . ALA A 1 296 ? -35.214 10.999 4.465 1.00 98.31 296 ALA A O 1
ATOM 2449 N N . LYS A 1 297 ? -33.671 11.091 6.106 1.00 98.44 297 LYS A N 1
ATOM 2450 C CA . LYS A 1 297 ? -33.699 12.547 6.282 1.00 98.44 297 LYS A CA 1
ATOM 2451 C C . LYS A 1 297 ? -33.227 13.281 5.024 1.00 98.44 297 LYS A C 1
ATOM 2453 O O . LYS A 1 297 ? -33.983 14.082 4.479 1.00 98.44 297 LYS A O 1
ATOM 2458 N N . ILE A 1 298 ? -32.035 12.958 4.518 1.00 98.38 298 ILE A N 1
ATOM 2459 C CA . ILE A 1 298 ? -31.448 13.612 3.338 1.00 98.38 298 ILE A CA 1
ATOM 2460 C C . ILE A 1 298 ? -32.324 13.380 2.102 1.00 98.38 298 ILE A C 1
ATOM 2462 O O . ILE A 1 298 ? -32.586 14.318 1.354 1.00 98.38 298 ILE A O 1
ATOM 2466 N N . SER A 1 299 ? -32.856 12.168 1.912 1.00 97.38 299 SER A N 1
ATOM 2467 C CA . SER A 1 299 ? -33.767 11.879 0.792 1.00 97.38 299 SER A CA 1
ATOM 2468 C C . SER A 1 299 ? -35.033 12.740 0.849 1.00 97.38 299 SER A C 1
ATOM 2470 O O . SER A 1 299 ? -35.493 13.247 -0.174 1.00 97.38 299 SER A O 1
ATOM 2472 N N . SER A 1 300 ? -35.573 12.962 2.051 1.00 97.50 300 SER A N 1
ATOM 2473 C CA . SER A 1 300 ? -36.741 13.827 2.248 1.00 97.50 300 SER A CA 1
ATOM 2474 C C . SER A 1 300 ? -36.427 15.290 1.918 1.00 97.50 300 SER A C 1
ATOM 2476 O O . SER A 1 300 ? -37.219 15.967 1.262 1.00 97.50 300 SER A O 1
ATOM 2478 N N . GLU A 1 301 ? -35.253 15.779 2.320 1.00 97.56 301 GLU A N 1
ATOM 2479 C CA . GLU A 1 301 ? -34.786 17.128 1.983 1.00 97.56 301 GLU A CA 1
ATOM 2480 C C . GLU A 1 301 ? -34.556 17.296 0.470 1.00 97.56 301 GLU A C 1
ATOM 2482 O O . GLU A 1 301 ? -34.959 18.310 -0.111 1.00 97.56 301 GLU A O 1
ATOM 2487 N N . MET A 1 302 ? -33.989 16.282 -0.195 1.00 97.38 302 MET A N 1
ATOM 2488 C CA . MET A 1 302 ? -33.786 16.270 -1.647 1.00 97.38 302 MET A CA 1
ATOM 2489 C C . MET A 1 302 ? -35.107 16.365 -2.417 1.00 97.38 302 MET A C 1
ATOM 2491 O O . MET A 1 302 ? -35.201 17.151 -3.361 1.00 97.38 302 MET A O 1
ATOM 2495 N N . GLU A 1 303 ? -36.149 15.640 -2.002 1.00 96.62 303 GLU A N 1
ATOM 2496 C CA . GLU A 1 303 ? -37.470 15.726 -2.641 1.00 96.62 303 GLU A CA 1
ATOM 2497 C C . GLU A 1 303 ? -38.106 17.118 -2.483 1.00 96.62 303 GLU A C 1
ATOM 2499 O O . GLU A 1 303 ? -38.732 17.630 -3.417 1.00 96.62 303 GLU A O 1
ATOM 2504 N N . ILE A 1 304 ? -37.905 17.794 -1.346 1.00 96.75 304 ILE A N 1
ATOM 2505 C CA . ILE A 1 304 ? -38.361 19.182 -1.162 1.00 96.75 304 ILE A CA 1
ATOM 2506 C C . ILE A 1 304 ? -37.675 20.108 -2.174 1.00 96.75 304 ILE A C 1
ATOM 2508 O O . ILE A 1 304 ? -38.340 20.929 -2.813 1.00 96.75 304 ILE A O 1
ATOM 2512 N N . VAL A 1 305 ? -36.355 19.988 -2.333 1.00 97.19 305 VAL A N 1
ATOM 2513 C CA . VAL A 1 305 ? -35.586 20.816 -3.274 1.00 97.19 305 VAL A CA 1
ATOM 2514 C C . VAL A 1 305 ? -35.980 20.517 -4.718 1.00 97.19 305 VAL A C 1
ATOM 2516 O O . VAL A 1 305 ? -36.287 21.452 -5.457 1.00 97.19 305 VAL A O 1
ATOM 2519 N N . LYS A 1 306 ? -36.055 19.238 -5.103 1.00 96.81 306 LYS A N 1
ATOM 2520 C CA . LYS A 1 306 ? -36.498 18.777 -6.428 1.00 96.81 306 LYS A CA 1
ATOM 2521 C C . LYS A 1 306 ? -37.831 19.405 -6.833 1.00 96.81 306 LYS A C 1
ATOM 2523 O O . LYS A 1 306 ? -37.944 19.960 -7.927 1.00 96.81 306 LYS A O 1
ATOM 2528 N N . ASN A 1 307 ? -38.808 19.404 -5.925 1.00 95.62 307 ASN A N 1
ATOM 2529 C CA . ASN A 1 307 ? -40.111 20.021 -6.165 1.00 95.62 307 ASN A CA 1
ATOM 2530 C C . ASN A 1 307 ? -40.026 21.547 -6.308 1.00 95.62 307 ASN A C 1
ATOM 2532 O O . ASN A 1 307 ? -40.642 22.105 -7.216 1.00 95.62 307 ASN A O 1
ATOM 2536 N N . LYS A 1 308 ? -39.236 22.225 -5.464 1.00 96.50 308 LYS A N 1
ATOM 2537 C CA . LYS A 1 308 ? -39.044 23.686 -5.535 1.00 96.50 308 LYS A CA 1
ATOM 2538 C C . LYS A 1 308 ? -38.433 24.142 -6.858 1.00 96.50 308 LYS A C 1
ATOM 2540 O O . LYS A 1 308 ? -38.828 25.184 -7.371 1.00 96.50 308 LYS A O 1
ATOM 2545 N N . VAL A 1 309 ? -37.489 23.379 -7.408 1.00 97.19 309 VAL A N 1
ATOM 2546 C CA . VAL A 1 309 ? -36.815 23.717 -8.675 1.00 97.19 309 VAL A CA 1
ATOM 2547 C C . VAL A 1 309 ? -37.527 23.150 -9.908 1.00 97.19 309 VAL A C 1
ATOM 2549 O O . VAL A 1 309 ? -37.069 23.343 -11.029 1.00 97.19 309 VAL A O 1
ATOM 2552 N N . GLY A 1 310 ? -38.653 22.453 -9.722 1.00 95.44 310 GLY A N 1
ATOM 2553 C CA . GLY A 1 310 ? -39.452 21.895 -10.812 1.00 95.44 310 GLY A CA 1
ATOM 2554 C C . GLY A 1 310 ? -38.835 20.678 -11.511 1.00 95.44 310 GLY A C 1
ATOM 2555 O O . GLY A 1 310 ? -39.306 20.307 -12.587 1.00 95.44 310 GLY A O 1
ATOM 2556 N N . PHE A 1 311 ? -37.819 20.044 -10.920 1.00 95.12 311 PHE A N 1
ATOM 2557 C CA . PHE A 1 311 ? -37.169 18.856 -11.473 1.00 95.12 311 PHE A CA 1
ATOM 2558 C C . PHE A 1 311 ? -38.094 17.632 -11.357 1.00 95.12 311 PHE A C 1
ATOM 2560 O O . PHE A 1 311 ? -38.692 17.387 -10.308 1.00 95.12 311 PHE A O 1
ATOM 2567 N N . LYS A 1 312 ? -38.285 16.892 -12.458 1.00 88.12 312 LYS A N 1
ATOM 2568 C CA . LYS A 1 312 ? -39.339 15.861 -12.580 1.00 88.12 312 LYS A CA 1
ATOM 2569 C C . LYS A 1 312 ? -38.866 14.421 -12.376 1.00 88.12 312 LYS A C 1
ATOM 2571 O O . LYS A 1 312 ? -39.716 13.544 -12.245 1.00 88.12 312 LYS A O 1
ATOM 2576 N N . GLY A 1 313 ? -37.560 14.188 -12.304 1.00 74.88 313 GLY A N 1
ATOM 2577 C CA . GLY A 1 313 ? -36.942 12.877 -12.120 1.00 74.88 313 GLY A CA 1
ATOM 2578 C C . GLY A 1 313 ? -35.443 13.018 -12.156 1.00 74.88 313 GLY A C 1
ATOM 2579 O O . GLY A 1 313 ? -34.979 13.565 -13.178 1.00 74.88 313 GLY A O 1
#